Protein AF-A0AAV2LKK3-F1 (afdb_monomer_lite)

Sequence (261 aa):
MVLFSLCCAVTFLGIVGQDQSMRSTVAALAVGATVGMTLVLKEIRSKVGWEKRPVGSVLSQYVALKVVGWLGGRQRRKLEEDTHNVAQVQEETLLRRLQKHRDTCYGKLHDFKTITGVADFRARHPITTYEHYRELIQRIAAGEDKVLISEKPLILAMTSGTSGASAMLLSTKDTNTEFFLQGVTVCLDAMRKAFPATESLQRTTKFFYTPTLRHSEAGLLIGPNSSTPASSRHMLNLYTTPSPAFEFHSYRGQQLLQVLT

Radius of gyration: 25.63 Å; chains: 1; bounding box: 80×44×59 Å

Structure (mmCIF, N/CA/C/O backbone):
data_AF-A0AAV2LKK3-F1
#
_entry.id   AF-A0AAV2LKK3-F1
#
loop_
_atom_site.group_PDB
_atom_site.id
_atom_site.type_symbol
_atom_site.label_atom_id
_atom_site.label_alt_id
_atom_site.label_comp_id
_atom_site.label_asym_id
_atom_site.label_entity_id
_atom_site.label_seq_id
_atom_site.pdbx_PDB_ins_code
_atom_site.Cartn_x
_atom_site.Cartn_y
_atom_site.Cartn_z
_atom_site.occupancy
_atom_site.B_iso_or_equiv
_atom_site.auth_seq_id
_atom_site.auth_comp_id
_atom_site.auth_asym_id
_atom_site.auth_atom_id
_atom_site.pdbx_PDB_model_num
ATOM 1 N N . MET A 1 1 ? 32.102 5.381 -26.738 1.00 43.34 1 MET A N 1
ATOM 2 C CA . MET A 1 1 ? 31.894 4.983 -25.323 1.00 43.34 1 MET A CA 1
ATOM 3 C C . MET A 1 1 ? 32.786 3.829 -24.862 1.00 43.34 1 MET A C 1
ATOM 5 O O . MET A 1 1 ? 33.225 3.884 -23.726 1.00 43.34 1 MET A O 1
ATOM 9 N N . VAL A 1 2 ? 33.132 2.842 -25.704 1.00 34.53 2 VAL A N 1
ATOM 10 C CA . VAL A 1 2 ? 34.071 1.755 -25.328 1.00 34.53 2 VAL A CA 1
ATOM 11 C C . VAL A 1 2 ? 35.498 2.271 -25.059 1.00 34.53 2 VAL A C 1
ATOM 13 O O . VAL A 1 2 ? 36.115 1.869 -24.078 1.00 34.53 2 VAL A O 1
ATOM 16 N N . LEU A 1 3 ? 35.983 3.249 -25.838 1.00 35.75 3 LEU A N 1
ATOM 17 C CA . LEU A 1 3 ? 37.313 3.850 -25.629 1.00 35.75 3 LEU A CA 1
ATOM 18 C C . LEU A 1 3 ? 37.461 4.626 -24.308 1.00 35.75 3 LEU A C 1
ATOM 20 O O . LEU A 1 3 ? 38.550 4.668 -23.746 1.00 35.75 3 LEU A O 1
ATOM 24 N N . PHE A 1 4 ? 36.381 5.206 -23.779 1.00 38.44 4 PHE A N 1
ATOM 25 C CA . PHE A 1 4 ? 36.446 5.995 -22.541 1.00 38.44 4 PHE A CA 1
ATOM 26 C C . PHE A 1 4 ? 36.559 5.091 -21.303 1.00 38.44 4 PHE A C 1
ATOM 28 O O . PHE A 1 4 ? 37.256 5.418 -20.349 1.00 38.44 4 PHE A O 1
ATOM 35 N N . SER A 1 5 ? 35.942 3.904 -21.359 1.00 42.34 5 SER A N 1
ATOM 36 C CA . SER A 1 5 ? 36.018 2.903 -20.290 1.00 42.34 5 SER A CA 1
ATOM 37 C C . SER A 1 5 ? 37.386 2.211 -20.220 1.00 42.34 5 SER A C 1
ATOM 39 O O . SER A 1 5 ? 37.834 1.871 -19.129 1.00 42.34 5 SER A O 1
ATOM 41 N N . LEU A 1 6 ? 38.064 2.036 -21.362 1.00 42.56 6 LEU A N 1
ATOM 42 C CA . LEU A 1 6 ? 39.450 1.553 -21.421 1.00 42.56 6 LEU A CA 1
ATOM 43 C C . LEU A 1 6 ? 40.438 2.584 -20.856 1.00 42.56 6 LEU A C 1
ATOM 45 O O . LEU A 1 6 ? 41.361 2.212 -20.141 1.00 42.56 6 LEU A O 1
ATOM 49 N N . CYS A 1 7 ? 40.209 3.877 -21.103 1.00 42.72 7 CYS A N 1
ATOM 50 C CA . CYS A 1 7 ? 41.093 4.941 -20.622 1.00 42.72 7 CYS A CA 1
ATOM 51 C C . CYS A 1 7 ? 41.066 5.082 -19.085 1.00 42.72 7 CYS A C 1
ATOM 53 O O . CYS A 1 7 ? 42.115 5.229 -18.464 1.00 42.72 7 CYS A O 1
ATOM 55 N N . CYS A 1 8 ? 39.891 4.949 -18.453 1.00 45.66 8 CYS A N 1
ATOM 56 C CA . CYS A 1 8 ? 39.768 4.965 -16.988 1.00 45.66 8 CYS A CA 1
ATOM 57 C C . CYS A 1 8 ? 40.356 3.718 -16.305 1.00 45.66 8 CYS A C 1
ATOM 59 O O . CYS A 1 8 ? 40.861 3.815 -15.191 1.00 45.66 8 CYS A O 1
ATOM 61 N N . ALA A 1 9 ? 40.318 2.549 -16.954 1.00 46.66 9 ALA A N 1
ATOM 62 C CA . ALA A 1 9 ? 40.935 1.336 -16.413 1.00 46.66 9 ALA A CA 1
ATOM 63 C C . ALA A 1 9 ? 42.474 1.424 -16.420 1.00 46.66 9 ALA A C 1
ATOM 65 O O . ALA A 1 9 ? 43.125 0.988 -15.470 1.00 46.66 9 ALA A O 1
ATOM 66 N N . VAL A 1 10 ? 43.052 2.038 -17.460 1.00 52.91 10 VAL A N 1
ATOM 67 C CA . VAL A 1 10 ? 44.505 2.231 -17.593 1.00 52.91 10 VAL A CA 1
ATOM 68 C C . VAL A 1 10 ? 45.036 3.262 -16.591 1.00 52.91 10 VAL A C 1
ATOM 70 O O . VAL A 1 10 ? 46.105 3.053 -16.022 1.00 52.91 10 VAL A O 1
ATOM 73 N N . THR A 1 11 ? 44.288 4.330 -16.294 1.00 53.00 11 THR A N 1
ATOM 74 C CA . THR A 1 11 ? 44.695 5.312 -15.273 1.00 53.00 11 THR A CA 1
ATOM 75 C C . THR A 1 11 ? 44.565 4.783 -13.843 1.00 53.00 11 THR A C 1
ATOM 77 O O . THR A 1 11 ? 45.401 5.110 -13.005 1.00 53.00 11 THR A O 1
ATOM 80 N N . PHE A 1 12 ? 43.598 3.902 -13.559 1.00 49.69 12 PHE A N 1
ATOM 81 C CA . PHE A 1 12 ? 43.458 3.278 -12.234 1.00 49.69 12 PHE A CA 1
ATOM 82 C C . PHE A 1 12 ? 44.576 2.260 -11.937 1.00 49.69 12 PHE A C 1
ATOM 84 O O . PHE A 1 12 ? 45.069 2.185 -10.813 1.00 49.69 12 PHE A O 1
ATOM 91 N N . LEU A 1 13 ? 45.049 1.533 -12.958 1.00 51.91 13 LEU A N 1
ATOM 92 C CA . LEU A 1 13 ? 46.197 0.615 -12.861 1.00 51.91 13 LEU A CA 1
ATOM 93 C C . LEU A 1 13 ? 47.534 1.327 -12.578 1.00 51.91 13 LEU A C 1
ATOM 95 O O . LEU A 1 13 ? 48.463 0.688 -12.087 1.00 51.91 13 LEU A O 1
ATOM 99 N N . GLY A 1 14 ? 47.635 2.630 -12.861 1.00 53.53 14 GLY A N 1
ATOM 100 C CA . GLY A 1 14 ? 48.825 3.440 -12.576 1.00 53.53 14 GLY A CA 1
ATOM 101 C C . GLY A 1 14 ? 48.952 3.901 -11.118 1.00 53.53 14 GLY A C 1
ATOM 102 O O . GLY A 1 14 ? 50.052 4.230 -10.688 1.00 53.53 14 GLY A O 1
ATOM 103 N N . ILE A 1 15 ? 47.851 3.910 -10.356 1.00 56.56 15 ILE A N 1
ATOM 104 C CA . ILE A 1 15 ? 47.792 4.416 -8.966 1.00 56.56 15 ILE A CA 1
ATOM 105 C C . ILE A 1 15 ? 47.911 3.270 -7.943 1.00 56.56 15 ILE A C 1
ATOM 107 O O . ILE A 1 15 ? 48.327 3.469 -6.803 1.00 56.56 15 ILE A O 1
ATOM 111 N N . VAL A 1 16 ? 47.586 2.045 -8.356 1.00 53.91 16 VAL A N 1
ATOM 112 C CA . VAL A 1 16 ? 47.661 0.838 -7.530 1.00 53.91 16 VAL A CA 1
ATOM 113 C C . VAL A 1 16 ? 49.111 0.332 -7.522 1.00 53.91 16 VAL A C 1
ATOM 115 O O . VAL A 1 16 ? 49.614 -0.178 -8.524 1.00 53.91 16 VAL A O 1
ATOM 118 N N . GLY A 1 17 ? 49.793 0.546 -6.392 1.00 57.19 17 GLY A N 1
ATOM 119 C CA . GLY A 1 17 ? 51.205 0.229 -6.160 1.00 57.19 17 GLY A CA 1
ATOM 120 C C . GLY A 1 17 ? 51.615 -1.226 -6.435 1.00 57.19 17 GLY A C 1
ATOM 121 O O . GLY A 1 17 ? 50.787 -2.079 -6.736 1.00 57.19 17 GLY A O 1
ATOM 122 N N . GLN A 1 18 ? 52.927 -1.461 -6.330 1.00 57.78 18 GLN A N 1
ATOM 123 C CA . GLN A 1 18 ? 53.776 -2.619 -6.688 1.00 57.78 18 GLN A CA 1
ATOM 124 C C . GLN A 1 18 ? 53.352 -4.057 -6.272 1.00 57.78 18 GLN A C 1
ATOM 126 O O . GLN A 1 18 ? 54.207 -4.929 -6.168 1.00 57.78 18 GLN A O 1
ATOM 131 N N . ASP A 1 19 ? 52.072 -4.366 -6.079 1.00 65.19 19 ASP A N 1
ATOM 132 C CA . ASP A 1 19 ? 51.595 -5.712 -5.753 1.00 65.19 19 ASP A CA 1
ATOM 133 C C . ASP A 1 19 ? 50.934 -6.392 -6.969 1.00 65.19 19 ASP A C 1
ATOM 135 O O . ASP A 1 19 ? 49.876 -5.987 -7.465 1.00 65.19 19 ASP A O 1
ATOM 139 N N . GLN A 1 20 ? 51.573 -7.457 -7.460 1.00 69.06 20 GLN A N 1
ATOM 140 C CA . GLN A 1 20 ? 51.114 -8.268 -8.591 1.00 69.06 20 GLN A CA 1
ATOM 141 C C . GLN A 1 20 ? 49.7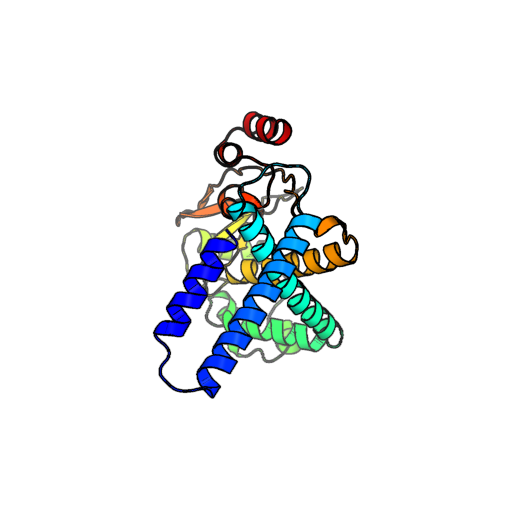56 -8.942 -8.313 1.00 69.06 20 GLN A C 1
ATOM 143 O O . GLN A 1 20 ? 48.956 -9.108 -9.237 1.00 69.06 20 GLN A O 1
ATOM 148 N N . SER A 1 21 ? 49.472 -9.282 -7.049 1.00 65.75 21 SER A N 1
ATOM 149 C CA . SER A 1 21 ? 48.194 -9.856 -6.604 1.00 65.75 21 SER A CA 1
ATOM 150 C C . SER A 1 21 ? 47.057 -8.828 -6.667 1.00 65.75 21 SER A C 1
ATOM 152 O O . SER A 1 21 ? 45.937 -9.108 -7.105 1.00 65.75 21 SER A O 1
ATOM 154 N N . MET A 1 22 ? 47.361 -7.581 -6.306 1.00 68.12 22 MET A N 1
ATOM 155 C CA . MET A 1 22 ? 46.402 -6.483 -6.376 1.00 68.12 22 MET A CA 1
ATOM 156 C C . MET A 1 22 ? 46.077 -6.123 -7.836 1.00 68.12 22 MET A C 1
ATOM 158 O O . MET A 1 22 ? 44.915 -5.901 -8.177 1.00 68.12 22 MET A O 1
ATOM 162 N N . ARG A 1 23 ? 47.070 -6.166 -8.738 1.00 72.50 23 ARG A N 1
ATOM 163 C CA . ARG A 1 23 ? 46.870 -5.956 -10.185 1.00 72.50 23 ARG A CA 1
ATOM 164 C C . ARG A 1 23 ? 46.014 -7.037 -10.840 1.00 72.50 23 ARG A C 1
ATOM 166 O O . ARG A 1 23 ? 45.135 -6.700 -11.630 1.00 72.50 23 ARG A O 1
ATOM 173 N N . SER A 1 24 ? 46.240 -8.313 -10.522 1.00 71.94 24 SER A N 1
ATOM 174 C CA . SER A 1 24 ? 45.438 -9.416 -11.069 1.00 71.94 24 SER A CA 1
ATOM 175 C C . SER A 1 24 ? 43.990 -9.366 -10.573 1.00 71.94 24 SER A C 1
ATOM 177 O O . SER A 1 24 ? 43.068 -9.571 -11.361 1.00 71.94 24 SER A O 1
ATOM 179 N N . THR A 1 25 ? 43.777 -8.989 -9.310 1.00 75.81 25 THR A N 1
ATOM 180 C CA . THR A 1 25 ? 42.441 -8.793 -8.730 1.00 75.81 25 THR A CA 1
ATOM 181 C C . THR A 1 25 ? 41.703 -7.624 -9.389 1.00 75.81 25 THR A C 1
ATOM 183 O O . THR A 1 25 ? 40.558 -7.775 -9.815 1.00 75.81 25 THR A O 1
ATOM 186 N N . VAL A 1 26 ? 42.360 -6.469 -9.553 1.00 78.19 26 VAL A N 1
ATOM 187 C CA . VAL A 1 26 ? 41.783 -5.299 -10.243 1.00 78.19 26 VAL A CA 1
ATOM 188 C C . VAL A 1 26 ? 41.489 -5.611 -11.713 1.00 78.19 26 VAL A C 1
ATOM 190 O O . VAL A 1 26 ? 40.421 -5.255 -12.213 1.00 78.19 26 VAL A O 1
ATOM 193 N N . ALA A 1 27 ? 42.384 -6.324 -12.400 1.00 77.88 27 ALA A N 1
ATOM 194 C CA . ALA A 1 27 ? 42.168 -6.758 -13.777 1.00 77.88 27 ALA A CA 1
ATOM 195 C C . ALA A 1 27 ? 40.983 -7.731 -13.894 1.00 77.88 27 ALA A C 1
ATOM 197 O O . ALA A 1 27 ? 40.141 -7.559 -14.774 1.00 77.88 27 ALA A O 1
ATOM 198 N N . ALA A 1 28 ? 40.861 -8.705 -12.988 1.00 79.31 28 ALA A N 1
ATOM 199 C CA . ALA A 1 28 ? 39.735 -9.637 -12.956 1.00 79.31 28 ALA A CA 1
ATOM 200 C C . ALA A 1 28 ? 38.398 -8.917 -12.711 1.00 79.31 28 ALA A C 1
ATOM 202 O O . ALA A 1 28 ? 37.414 -9.196 -13.398 1.00 79.31 28 ALA A O 1
ATOM 203 N N . LEU A 1 29 ? 38.366 -7.938 -11.800 1.00 82.94 29 LEU A N 1
ATOM 204 C CA . LEU A 1 29 ? 37.191 -7.094 -11.562 1.00 82.94 29 LEU A CA 1
ATOM 205 C C . LEU A 1 29 ? 36.836 -6.243 -12.789 1.00 82.94 29 LEU A C 1
ATOM 207 O O . LEU A 1 29 ? 35.660 -6.136 -13.138 1.00 82.94 29 LEU A O 1
ATOM 211 N N . ALA A 1 30 ? 37.829 -5.678 -13.481 1.00 80.31 30 ALA A N 1
ATOM 212 C CA . ALA A 1 30 ? 37.615 -4.893 -14.696 1.00 80.31 30 ALA A CA 1
ATOM 213 C C . ALA A 1 30 ? 37.083 -5.753 -15.857 1.00 80.31 30 ALA A C 1
ATOM 215 O O . ALA A 1 30 ? 36.139 -5.359 -16.550 1.00 80.31 30 ALA A O 1
ATOM 216 N N . VAL A 1 31 ? 37.629 -6.957 -16.050 1.00 83.94 31 VAL A N 1
ATOM 217 C CA . VAL A 1 31 ? 37.121 -7.922 -17.037 1.00 83.94 31 VAL A CA 1
ATOM 218 C C . VAL A 1 31 ? 35.698 -8.352 -16.675 1.00 83.94 31 VAL A C 1
ATOM 220 O O . VAL A 1 31 ? 34.809 -8.300 -17.521 1.00 83.94 31 VAL A O 1
ATOM 223 N N . GLY A 1 32 ? 35.431 -8.678 -15.409 1.00 82.12 32 GLY A N 1
ATOM 224 C CA . GLY A 1 32 ? 34.084 -9.010 -14.938 1.00 82.12 32 GLY A CA 1
ATOM 225 C C . GLY A 1 32 ? 33.076 -7.882 -15.177 1.00 82.12 32 GLY A C 1
ATOM 226 O O . GLY A 1 32 ? 31.982 -8.122 -15.690 1.00 82.12 32 GLY A O 1
ATOM 227 N N . ALA A 1 33 ? 33.457 -6.636 -14.889 1.00 82.25 33 ALA A N 1
ATOM 228 C CA . ALA A 1 33 ? 32.616 -5.462 -15.109 1.00 82.25 33 ALA A CA 1
ATOM 229 C C . ALA A 1 33 ? 32.339 -5.207 -16.599 1.00 82.25 33 ALA A C 1
ATOM 231 O O . ALA A 1 33 ? 31.209 -4.885 -16.970 1.00 82.25 33 ALA A O 1
ATOM 232 N N . THR A 1 34 ? 33.336 -5.381 -17.471 1.00 83.06 34 THR A N 1
ATOM 233 C CA . THR A 1 34 ? 33.158 -5.210 -18.923 1.00 83.06 34 THR A CA 1
ATOM 234 C C . THR A 1 34 ? 32.296 -6.316 -19.530 1.00 83.06 34 THR A C 1
ATOM 236 O O . THR A 1 34 ? 31.374 -6.018 -20.292 1.00 83.06 34 THR A O 1
ATOM 239 N N . VAL A 1 35 ? 32.502 -7.578 -19.143 1.00 87.62 35 VAL A N 1
ATOM 240 C CA . VAL A 1 35 ? 31.635 -8.696 -19.551 1.00 87.62 35 VAL A CA 1
ATOM 241 C C . VAL A 1 35 ? 30.203 -8.470 -19.056 1.00 87.62 35 VAL A C 1
ATOM 243 O O . VAL A 1 35 ? 29.264 -8.538 -19.846 1.00 87.62 35 VAL A O 1
ATOM 246 N N . GLY A 1 36 ? 30.019 -8.091 -17.790 1.00 84.19 36 GLY A N 1
ATOM 247 C CA . GLY A 1 36 ? 28.702 -7.750 -17.245 1.00 84.19 36 GLY A CA 1
ATOM 248 C C . GLY A 1 36 ? 28.018 -6.621 -18.021 1.00 84.19 36 GLY A C 1
ATOM 249 O O . GLY A 1 36 ? 26.859 -6.749 -18.418 1.00 84.19 36 GLY A O 1
ATOM 250 N N . MET A 1 37 ? 28.747 -5.543 -18.321 1.00 84.38 37 MET A N 1
ATOM 251 C CA . MET A 1 37 ? 28.222 -4.408 -19.083 1.00 84.38 37 MET A CA 1
ATOM 252 C C . MET A 1 37 ? 27.822 -4.807 -20.509 1.00 84.38 37 MET A C 1
ATOM 254 O O . MET A 1 37 ? 26.768 -4.398 -20.993 1.00 84.38 37 MET A O 1
ATOM 258 N N . THR A 1 38 ? 28.624 -5.629 -21.190 1.00 83.88 38 THR A N 1
ATOM 259 C CA . THR A 1 38 ? 28.302 -6.085 -22.553 1.00 83.88 38 THR A CA 1
ATOM 260 C C . THR A 1 38 ? 27.061 -6.977 -22.590 1.00 83.88 38 THR A C 1
ATOM 262 O O . THR A 1 38 ? 26.227 -6.807 -23.481 1.00 83.88 38 THR A O 1
ATOM 265 N N . LEU A 1 39 ? 26.881 -7.863 -21.606 1.00 87.81 39 LEU A N 1
ATOM 266 C CA . LEU A 1 39 ? 25.670 -8.678 -21.470 1.00 87.81 39 LEU A CA 1
ATOM 267 C C . LEU A 1 39 ? 24.428 -7.818 -21.213 1.00 87.81 39 LEU A C 1
ATOM 269 O O . LEU A 1 39 ? 23.411 -8.011 -21.877 1.00 87.81 39 LEU A O 1
ATOM 273 N N . VAL A 1 40 ? 24.525 -6.826 -20.322 1.00 86.19 40 VAL A N 1
ATOM 274 C CA . VAL A 1 40 ? 23.431 -5.879 -20.054 1.00 86.19 40 VAL A CA 1
ATOM 275 C C . VAL A 1 40 ? 23.066 -5.092 -21.310 1.00 86.19 40 VAL A C 1
ATOM 277 O O . VAL A 1 40 ? 21.891 -4.993 -21.650 1.00 86.19 40 VAL A O 1
ATOM 280 N N . LEU A 1 41 ? 24.051 -4.570 -22.045 1.00 84.31 41 LEU A N 1
ATOM 281 C CA . LEU A 1 41 ? 23.799 -3.840 -23.290 1.00 84.31 41 LEU A CA 1
ATOM 282 C C . LEU A 1 41 ? 23.171 -4.733 -24.366 1.00 84.31 41 LEU A C 1
ATOM 284 O O . LEU A 1 41 ? 22.296 -4.277 -25.102 1.00 84.31 41 LEU A O 1
ATOM 288 N N . LYS A 1 42 ? 23.582 -6.004 -24.445 1.00 85.06 42 LYS A N 1
ATOM 289 C CA . LYS A 1 42 ? 22.986 -6.993 -25.349 1.00 85.06 42 LYS A CA 1
ATOM 290 C C . LYS A 1 42 ? 21.529 -7.285 -24.978 1.00 85.06 42 LYS A C 1
ATOM 292 O O . LYS A 1 42 ? 20.689 -7.302 -25.873 1.00 85.06 42 LYS A O 1
ATOM 297 N N . GLU A 1 43 ? 21.227 -7.459 -23.690 1.00 85.44 43 GLU A N 1
ATOM 298 C CA . GLU A 1 43 ? 19.857 -7.668 -23.199 1.00 85.44 43 GLU A CA 1
ATOM 299 C C . GLU A 1 43 ? 18.976 -6.430 -23.425 1.00 85.44 43 GLU A C 1
ATOM 301 O O . GLU A 1 43 ? 17.842 -6.543 -23.882 1.00 85.44 43 GLU A O 1
ATOM 306 N N . ILE A 1 44 ? 19.497 -5.227 -23.166 1.00 84.69 44 ILE A N 1
ATOM 307 C CA . ILE A 1 44 ? 18.784 -3.982 -23.467 1.00 84.69 44 ILE A CA 1
ATOM 308 C C . ILE A 1 44 ? 18.479 -3.919 -24.964 1.00 84.69 44 ILE A C 1
ATOM 310 O O . ILE A 1 44 ? 17.334 -3.698 -25.348 1.00 84.69 44 ILE A O 1
ATOM 314 N N . ARG A 1 45 ? 19.473 -4.167 -25.824 1.00 82.62 45 ARG A N 1
ATOM 315 C CA . ARG A 1 45 ? 19.298 -4.096 -27.279 1.00 82.62 45 ARG A CA 1
ATOM 316 C C . ARG A 1 45 ? 18.277 -5.104 -27.809 1.00 82.62 45 ARG A C 1
ATOM 318 O O . ARG A 1 45 ? 17.592 -4.779 -28.769 1.00 82.62 45 ARG A O 1
ATOM 325 N N . SER A 1 46 ? 18.158 -6.289 -27.207 1.00 82.44 46 SER A N 1
ATOM 326 C CA . SER A 1 46 ? 17.146 -7.274 -27.613 1.00 82.44 46 SER A CA 1
ATOM 327 C C . SER A 1 46 ? 15.734 -6.939 -27.123 1.00 82.44 46 SER A C 1
ATOM 329 O O . SER A 1 46 ? 14.769 -7.449 -27.685 1.00 82.44 46 SER A O 1
ATOM 331 N N . LYS A 1 47 ? 15.602 -6.097 -26.089 1.00 82.56 47 LYS A N 1
ATOM 332 C CA . LYS A 1 47 ? 14.317 -5.734 -25.469 1.00 82.56 47 LYS A CA 1
ATOM 333 C C . LYS A 1 47 ? 13.808 -4.344 -25.859 1.00 82.56 47 LYS A C 1
ATOM 335 O O . LYS A 1 47 ? 12.627 -4.060 -25.656 1.00 82.56 47 LYS A O 1
ATOM 340 N N . VAL A 1 48 ? 14.664 -3.470 -26.386 1.00 81.62 48 VAL A N 1
ATOM 341 C CA . VAL A 1 48 ? 14.273 -2.155 -26.918 1.00 81.62 48 VAL A CA 1
ATOM 342 C C . VAL A 1 48 ? 13.446 -2.347 -28.190 1.00 81.62 48 VAL A C 1
ATOM 344 O O . VAL A 1 48 ? 13.856 -3.052 -29.107 1.00 81.62 48 VAL A O 1
ATOM 347 N N . GLY A 1 49 ? 12.263 -1.727 -28.225 1.00 71.25 49 GLY A N 1
ATOM 348 C CA . GLY A 1 49 ? 11.421 -1.683 -29.422 1.00 71.25 49 GLY A CA 1
ATOM 349 C C . GLY A 1 49 ? 11.982 -0.756 -30.510 1.00 71.25 49 GLY A C 1
ATOM 350 O O . GLY A 1 49 ? 13.116 -0.295 -30.450 1.00 71.25 49 GLY A O 1
ATOM 351 N N . TRP A 1 50 ? 11.156 -0.426 -31.498 1.00 62.03 50 TRP A N 1
ATOM 352 C CA . TRP A 1 50 ? 11.541 0.371 -32.676 1.00 62.03 50 TRP A CA 1
ATOM 353 C C . TRP A 1 50 ? 11.713 1.880 -32.405 1.00 62.03 50 TRP A C 1
ATOM 355 O O . TRP A 1 50 ? 12.067 2.647 -33.299 1.00 62.03 50 TRP A O 1
ATOM 365 N N . GLU A 1 51 ? 11.453 2.324 -31.176 1.00 67.25 51 GLU A N 1
ATOM 366 C CA . GLU A 1 51 ? 11.363 3.734 -30.805 1.00 67.25 51 GLU A CA 1
ATOM 367 C C . GLU A 1 51 ? 12.738 4.322 -30.427 1.00 67.25 51 GLU A C 1
ATOM 369 O O . GLU A 1 51 ? 13.438 3.804 -29.552 1.00 67.25 51 GLU A O 1
ATOM 374 N N . LYS A 1 52 ? 13.137 5.438 -31.059 1.00 71.56 52 LYS A N 1
ATOM 375 C CA . LYS A 1 52 ? 14.392 6.138 -30.729 1.00 71.56 52 LYS A CA 1
ATOM 376 C C . LYS A 1 52 ? 14.255 6.841 -29.378 1.00 71.56 52 LYS A C 1
ATOM 378 O O . LYS A 1 52 ? 13.567 7.851 -29.269 1.00 71.56 52 LYS A O 1
ATOM 383 N N . ARG A 1 53 ? 14.943 6.331 -28.353 1.00 76.81 53 ARG A N 1
ATOM 384 C CA . ARG A 1 53 ? 14.906 6.876 -26.987 1.00 76.81 53 ARG A CA 1
ATOM 385 C C . ARG A 1 53 ? 16.295 7.247 -26.460 1.00 76.81 53 ARG A C 1
ATOM 387 O O . ARG A 1 53 ? 17.273 6.586 -26.817 1.00 76.81 53 ARG A O 1
ATOM 394 N N . PRO A 1 54 ? 16.402 8.253 -25.569 1.00 83.19 54 PRO A N 1
ATOM 395 C CA . PRO A 1 54 ? 17.655 8.559 -24.888 1.00 83.19 54 PRO A CA 1
ATOM 396 C C . PRO A 1 54 ? 18.165 7.347 -24.100 1.00 83.19 54 PRO A C 1
ATOM 398 O O . PRO A 1 54 ? 17.410 6.737 -23.339 1.00 83.19 54 PRO A O 1
ATOM 401 N N . VAL A 1 55 ? 19.459 7.040 -24.223 1.00 80.56 55 VAL A N 1
ATOM 402 C CA . VAL A 1 55 ? 20.093 5.877 -23.569 1.00 80.56 55 VAL A CA 1
ATOM 403 C C . VAL A 1 55 ? 19.865 5.882 -22.053 1.00 80.56 55 VAL A C 1
ATOM 405 O O . VAL A 1 55 ? 19.571 4.839 -21.476 1.00 80.56 55 VAL A O 1
ATOM 408 N N . GLY A 1 56 ? 19.909 7.054 -21.408 1.00 80.94 56 GLY A N 1
ATOM 409 C CA . GLY A 1 56 ? 19.636 7.181 -19.971 1.00 80.94 56 GLY A CA 1
ATOM 410 C C . GLY A 1 56 ? 18.200 6.805 -19.574 1.00 80.94 56 GLY A C 1
ATOM 411 O O . GLY A 1 56 ? 17.987 6.180 -18.536 1.00 80.94 56 GLY A O 1
ATOM 412 N N . SER A 1 57 ? 17.206 7.109 -20.417 1.00 82.69 57 SER A N 1
ATOM 413 C CA . SER A 1 57 ? 15.803 6.730 -20.172 1.00 82.69 57 SER A CA 1
ATOM 414 C C . SER A 1 57 ? 15.615 5.214 -20.296 1.00 82.69 57 SER A C 1
ATOM 416 O O . SER A 1 57 ? 14.989 4.592 -19.442 1.00 82.69 57 SER A O 1
ATOM 418 N N . VAL A 1 58 ? 16.232 4.596 -21.307 1.00 85.56 58 VAL A N 1
ATOM 419 C CA . VAL A 1 58 ? 16.190 3.138 -21.499 1.00 85.56 58 VAL A CA 1
ATOM 420 C C . VAL A 1 58 ? 16.892 2.408 -20.351 1.00 85.56 58 VAL A C 1
ATOM 422 O O . VAL A 1 58 ? 16.354 1.443 -19.811 1.00 85.56 58 VAL A O 1
ATOM 425 N N . LEU A 1 59 ? 18.070 2.888 -19.941 1.00 85.81 59 LEU A N 1
ATOM 426 C CA . LEU A 1 59 ? 18.828 2.299 -18.841 1.00 85.81 59 LEU A CA 1
ATOM 427 C C . LEU A 1 59 ? 18.075 2.412 -17.509 1.00 85.81 59 LEU A C 1
ATOM 429 O O . LEU A 1 59 ? 17.977 1.427 -16.780 1.00 85.81 59 LEU A O 1
ATOM 433 N N . SER A 1 60 ? 17.502 3.580 -17.203 1.00 84.69 60 SER A N 1
ATOM 434 C CA . SER A 1 60 ? 16.716 3.770 -15.975 1.00 84.69 60 SER A CA 1
ATOM 435 C C . SER A 1 60 ? 15.468 2.882 -15.940 1.00 84.69 60 SER A C 1
ATOM 437 O O . SER A 1 60 ? 15.203 2.256 -14.915 1.00 84.69 60 SER A O 1
ATOM 439 N N . GLN A 1 61 ? 14.750 2.740 -17.061 1.00 86.25 61 GLN A N 1
ATOM 440 C CA . GLN A 1 61 ? 13.638 1.793 -17.171 1.00 86.25 61 GLN A CA 1
ATOM 441 C C . GLN A 1 61 ? 14.100 0.348 -16.967 1.00 86.25 61 GLN A C 1
ATOM 443 O O . GLN A 1 61 ? 13.467 -0.393 -16.217 1.00 86.25 61 GLN A O 1
ATOM 448 N N . TYR A 1 62 ? 15.198 -0.059 -17.605 1.00 88.25 62 TYR A N 1
ATOM 449 C CA . TYR A 1 62 ? 15.738 -1.408 -17.461 1.00 88.25 62 TYR A CA 1
ATOM 450 C C . TYR A 1 62 ? 16.072 -1.731 -15.999 1.00 88.25 62 TYR A C 1
ATOM 452 O O . TYR A 1 62 ? 15.635 -2.759 -15.477 1.00 88.25 62 TYR A O 1
ATOM 460 N N . VAL A 1 63 ? 16.772 -0.823 -15.309 1.00 88.31 63 VAL A N 1
ATOM 461 C CA . VAL A 1 63 ? 17.091 -0.969 -13.881 1.00 88.31 63 VAL A CA 1
ATOM 462 C C . VAL A 1 63 ? 15.812 -1.064 -13.047 1.00 88.31 63 VAL A C 1
ATOM 464 O O . VAL A 1 63 ? 15.678 -1.990 -12.248 1.00 88.31 63 VAL A O 1
ATOM 467 N N . ALA A 1 64 ? 14.841 -0.174 -13.268 1.00 86.38 64 ALA A N 1
ATOM 468 C CA . ALA A 1 64 ? 13.568 -0.198 -12.549 1.00 86.38 64 ALA A CA 1
ATOM 469 C C . ALA A 1 64 ? 12.821 -1.530 -12.739 1.00 86.38 64 ALA A C 1
ATOM 471 O O . ALA A 1 64 ? 12.350 -2.121 -11.768 1.00 86.38 64 ALA A O 1
ATOM 472 N N . LEU A 1 65 ? 12.762 -2.057 -13.967 1.00 87.12 65 LEU A N 1
ATOM 473 C CA . LEU A 1 65 ? 12.102 -3.332 -14.254 1.00 87.12 65 LEU A CA 1
ATOM 474 C C . LEU A 1 65 ? 12.808 -4.520 -13.601 1.00 87.12 65 LEU A C 1
ATOM 476 O O . LEU A 1 65 ? 12.117 -5.433 -13.137 1.00 87.12 65 LEU A O 1
ATOM 480 N N . LYS A 1 66 ? 14.146 -4.514 -13.538 1.00 89.69 66 LYS A N 1
ATOM 481 C CA . LYS A 1 66 ? 14.927 -5.545 -12.839 1.00 89.69 66 LYS A CA 1
ATOM 482 C C . LYS A 1 66 ? 14.710 -5.487 -11.329 1.00 89.69 66 LYS A C 1
ATOM 484 O O . LYS A 1 66 ? 14.450 -6.527 -10.734 1.00 89.69 66 LYS A O 1
ATOM 489 N N . VAL A 1 67 ? 14.721 -4.295 -10.728 1.00 90.81 67 VAL A N 1
ATOM 490 C CA . VAL A 1 67 ? 14.438 -4.110 -9.293 1.00 90.81 67 VAL A CA 1
ATOM 491 C C . VAL A 1 67 ? 13.019 -4.566 -8.954 1.00 90.81 67 VAL A C 1
ATOM 493 O O . VAL A 1 67 ? 12.838 -5.379 -8.051 1.00 90.81 67 VAL A O 1
ATOM 496 N N . VAL A 1 68 ? 12.012 -4.110 -9.706 1.00 89.75 68 VAL A N 1
ATOM 497 C CA . VAL A 1 68 ? 10.611 -4.514 -9.500 1.00 89.75 68 VAL A CA 1
ATOM 498 C C . VAL A 1 68 ? 10.418 -6.009 -9.747 1.00 89.75 68 VAL A C 1
ATOM 500 O O . VAL A 1 68 ? 9.675 -6.646 -9.013 1.00 89.75 68 VAL A O 1
ATOM 503 N N . GLY A 1 69 ? 11.107 -6.588 -10.735 1.00 90.94 69 GLY A N 1
ATOM 504 C CA . GLY A 1 69 ? 11.067 -8.029 -10.996 1.00 90.94 69 GLY A CA 1
ATOM 505 C C . GLY A 1 69 ? 11.663 -8.845 -9.857 1.00 90.94 69 GLY A C 1
ATOM 506 O O . GLY A 1 69 ? 11.069 -9.822 -9.417 1.00 90.94 69 GLY A O 1
ATOM 507 N N . TRP A 1 70 ? 12.807 -8.410 -9.328 1.00 94.00 70 TRP A N 1
ATOM 508 C CA . TRP A 1 70 ? 13.422 -9.039 -8.165 1.00 94.00 70 TRP A CA 1
ATOM 509 C C . TRP A 1 70 ? 12.525 -8.946 -6.923 1.00 94.00 70 TRP A C 1
ATOM 511 O O . TRP A 1 70 ? 12.316 -9.953 -6.242 1.00 94.00 70 TRP A O 1
ATOM 521 N N . LEU A 1 71 ? 11.947 -7.767 -6.657 1.00 95.94 71 LEU A N 1
ATOM 522 C CA . LEU A 1 71 ? 10.978 -7.571 -5.575 1.00 95.94 71 LEU A CA 1
ATOM 523 C C . LEU A 1 71 ? 9.756 -8.473 -5.760 1.00 95.94 71 LEU A C 1
ATOM 525 O O . LEU A 1 71 ? 9.401 -9.191 -4.831 1.00 95.94 71 LEU A O 1
ATOM 529 N N . GLY A 1 72 ? 9.169 -8.498 -6.957 1.00 95.94 72 GLY A N 1
ATOM 530 C CA . GLY A 1 72 ? 8.013 -9.328 -7.288 1.00 95.94 72 GLY A CA 1
ATOM 531 C C . GLY A 1 72 ? 8.285 -10.814 -7.087 1.00 95.94 72 GLY A C 1
ATOM 532 O O . GLY A 1 72 ? 7.528 -11.487 -6.393 1.00 95.94 72 GLY A O 1
ATOM 533 N N . GLY A 1 73 ? 9.420 -11.319 -7.573 1.00 96.44 73 GLY A N 1
ATOM 534 C CA . GLY A 1 73 ? 9.820 -12.710 -7.366 1.00 96.44 73 GLY A CA 1
ATOM 535 C C . GLY A 1 73 ? 10.086 -13.060 -5.895 1.00 96.44 73 GLY A C 1
ATOM 536 O O . GLY A 1 73 ? 9.864 -14.200 -5.478 1.00 96.44 73 GLY A O 1
ATOM 537 N N . ARG A 1 74 ? 10.548 -12.104 -5.075 1.00 97.50 74 ARG A N 1
ATOM 538 C CA . ARG A 1 74 ? 10.669 -12.274 -3.616 1.00 97.50 74 ARG A CA 1
ATOM 539 C C . ARG A 1 74 ? 9.296 -12.287 -2.938 1.00 97.50 74 ARG A C 1
ATOM 541 O O . ARG A 1 74 ? 9.039 -13.192 -2.153 1.00 97.50 74 ARG A O 1
ATOM 548 N N . GLN A 1 75 ? 8.430 -11.323 -3.245 1.00 97.81 75 GLN A N 1
ATOM 549 C CA . GLN A 1 75 ? 7.105 -11.204 -2.627 1.00 97.81 75 GLN A CA 1
ATOM 550 C C . GLN A 1 75 ? 6.175 -12.345 -3.039 1.00 97.81 75 GLN A C 1
ATOM 552 O O . GLN A 1 75 ? 5.448 -12.856 -2.200 1.00 97.81 75 GLN A O 1
ATOM 557 N N . ARG A 1 76 ? 6.247 -12.815 -4.291 1.00 96.88 76 ARG A N 1
ATOM 558 C CA . ARG A 1 76 ? 5.475 -13.978 -4.733 1.00 96.88 76 ARG A CA 1
ATOM 559 C C . ARG A 1 76 ? 5.925 -15.241 -4.006 1.00 96.88 76 ARG A C 1
ATOM 561 O O . ARG A 1 76 ? 5.074 -15.970 -3.538 1.00 96.88 76 ARG A O 1
ATOM 568 N N . ARG A 1 77 ? 7.236 -15.492 -3.866 1.00 96.94 77 ARG A N 1
ATOM 569 C CA . ARG A 1 77 ? 7.731 -16.644 -3.080 1.00 96.94 77 ARG A CA 1
ATOM 570 C C . ARG A 1 77 ? 7.225 -16.609 -1.643 1.00 96.94 77 ARG A C 1
ATOM 572 O O . ARG A 1 77 ? 6.714 -17.614 -1.177 1.00 96.94 77 ARG A O 1
ATOM 579 N N . LYS A 1 78 ? 7.299 -15.439 -1.006 1.00 96.44 78 LYS A N 1
ATOM 580 C CA . LYS A 1 78 ? 6.706 -15.236 0.314 1.00 96.44 78 LYS A CA 1
ATOM 581 C C . LYS A 1 78 ? 5.204 -15.553 0.314 1.00 96.44 78 LYS A C 1
ATOM 583 O O . LYS A 1 78 ? 4.748 -16.245 1.205 1.00 96.44 78 LYS A O 1
ATOM 588 N N . LEU A 1 79 ? 4.449 -15.080 -0.679 1.00 96.75 79 LEU A N 1
ATOM 589 C CA . LEU A 1 79 ? 3.021 -15.382 -0.789 1.00 96.75 79 LEU A CA 1
ATOM 590 C C . LEU A 1 79 ? 2.762 -16.893 -0.917 1.00 96.75 79 LEU A C 1
ATOM 592 O O . LEU A 1 79 ? 1.882 -17.395 -0.233 1.00 96.75 79 LEU A O 1
ATOM 596 N N . GLU A 1 80 ? 3.522 -17.621 -1.742 1.00 96.62 80 GLU A N 1
ATOM 597 C CA . GLU A 1 80 ? 3.401 -19.088 -1.832 1.00 96.62 80 GLU A CA 1
ATOM 598 C C . GLU A 1 80 ? 3.684 -19.745 -0.471 1.00 96.62 80 GLU A C 1
ATOM 600 O O . GLU A 1 80 ? 2.909 -20.579 -0.012 1.00 96.62 80 GLU A O 1
ATOM 605 N N . GLU A 1 81 ? 4.753 -19.333 0.217 1.00 96.75 81 GLU A N 1
ATOM 606 C CA . GLU A 1 81 ? 5.082 -19.808 1.569 1.00 96.75 81 GLU A CA 1
ATOM 607 C C . GLU A 1 81 ? 3.932 -19.540 2.555 1.00 96.75 81 GLU A C 1
ATOM 609 O O . GLU A 1 81 ? 3.513 -20.445 3.280 1.00 96.75 81 GLU A O 1
ATOM 614 N N . ASP A 1 82 ? 3.358 -18.335 2.516 1.00 97.25 82 ASP A N 1
ATOM 615 C CA . ASP A 1 82 ? 2.224 -17.937 3.350 1.00 97.25 82 ASP A CA 1
ATOM 616 C C . ASP A 1 82 ? 0.972 -18.798 3.059 1.00 97.25 82 ASP A C 1
ATOM 618 O O . ASP A 1 82 ? 0.194 -19.087 3.973 1.00 97.25 82 ASP A O 1
ATOM 622 N N . THR A 1 83 ? 0.781 -19.275 1.817 1.00 97.25 83 THR A N 1
ATOM 623 C CA . THR A 1 83 ? -0.356 -20.151 1.458 1.00 97.25 83 THR A CA 1
ATOM 624 C C . THR A 1 83 ? -0.270 -21.551 2.060 1.00 97.25 83 THR A C 1
ATOM 626 O O . THR A 1 83 ? -1.302 -22.201 2.224 1.00 97.25 83 THR A O 1
ATOM 629 N N . HIS A 1 84 ? 0.919 -22.013 2.454 1.00 97.88 84 HIS A N 1
ATOM 630 C CA . HIS A 1 84 ? 1.064 -23.302 3.131 1.00 97.88 84 HIS A CA 1
ATOM 631 C C . HIS A 1 84 ? 0.583 -23.261 4.590 1.00 97.88 84 HIS A C 1
ATOM 633 O O . HIS A 1 84 ? 0.186 -24.296 5.115 1.00 97.88 84 HIS A O 1
ATOM 639 N N . ASN A 1 85 ? 0.569 -22.082 5.230 1.00 96.75 85 ASN A N 1
ATOM 640 C CA . ASN A 1 85 ? 0.199 -21.902 6.642 1.00 96.75 85 ASN A CA 1
ATOM 641 C C . ASN A 1 85 ? -0.728 -20.687 6.857 1.00 96.75 85 ASN A C 1
ATOM 643 O O . ASN A 1 85 ? -0.507 -19.858 7.742 1.00 96.75 85 ASN A O 1
ATOM 647 N N . VAL A 1 86 ? -1.801 -20.589 6.062 1.00 97.69 86 VAL A N 1
ATOM 648 C CA . VAL A 1 86 ? -2.700 -19.414 6.022 1.00 97.69 86 VAL A CA 1
ATOM 649 C C . VAL A 1 86 ? -3.224 -19.003 7.401 1.00 97.69 86 VAL A C 1
ATOM 651 O O . VAL A 1 86 ? -3.253 -17.814 7.711 1.00 97.69 86 VAL A O 1
ATOM 654 N N . ALA A 1 87 ? -3.641 -19.966 8.230 1.00 97.12 87 ALA A N 1
ATOM 655 C CA . ALA A 1 87 ? -4.231 -19.680 9.539 1.00 97.12 87 ALA A CA 1
ATOM 656 C C . ALA A 1 87 ? -3.253 -18.932 10.458 1.00 97.12 87 ALA A C 1
ATOM 658 O O . ALA A 1 87 ? -3.604 -17.891 11.013 1.00 97.12 87 ALA A O 1
ATOM 659 N N . GLN A 1 88 ? -2.013 -19.419 10.543 1.00 97.44 88 GLN A N 1
ATOM 660 C CA . GLN A 1 88 ? -0.960 -18.798 11.340 1.00 97.44 88 GLN A CA 1
ATOM 661 C C . GLN A 1 88 ? -0.623 -17.396 10.813 1.00 97.44 88 GLN A C 1
ATOM 663 O O . GLN A 1 88 ? -0.597 -16.435 11.578 1.00 97.44 88 GLN A O 1
ATOM 668 N N . VAL A 1 89 ? -0.430 -17.248 9.498 1.00 97.81 89 VAL A N 1
ATOM 669 C CA . VAL A 1 89 ? -0.067 -15.958 8.882 1.00 97.81 89 VAL A CA 1
ATOM 670 C C . VAL A 1 89 ? -1.158 -14.898 9.082 1.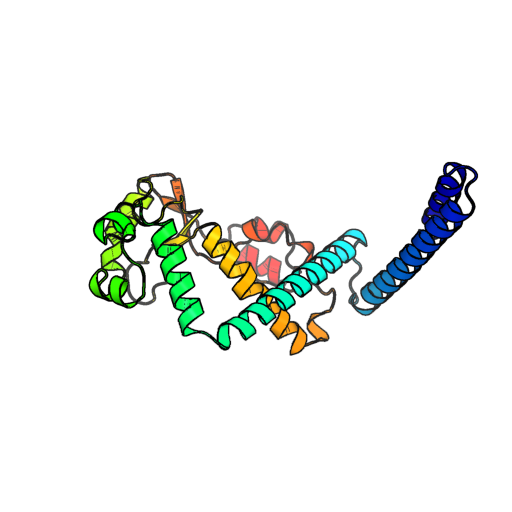00 97.81 89 VAL A C 1
ATOM 672 O O . VAL A 1 89 ? -0.861 -13.717 9.310 1.00 97.81 89 VAL A O 1
ATOM 675 N N . GLN A 1 90 ? -2.431 -15.296 9.018 1.00 97.88 90 GLN A N 1
ATOM 676 C CA . GLN A 1 90 ? -3.561 -14.405 9.290 1.00 97.88 90 GLN A CA 1
ATOM 677 C C . GLN A 1 90 ? -3.618 -13.990 10.764 1.00 97.88 90 GLN A C 1
ATOM 679 O O . GLN A 1 90 ? -3.823 -12.809 11.046 1.00 97.88 90 GLN A O 1
ATOM 684 N N . GLU A 1 91 ? -3.384 -14.915 11.699 1.00 98.25 91 GLU 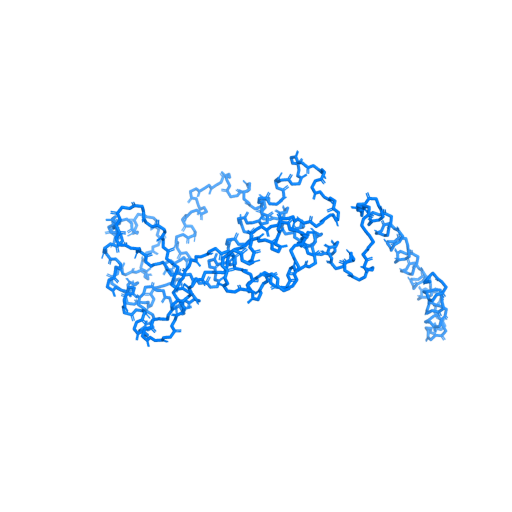A N 1
ATOM 685 C CA . GLU A 1 91 ? -3.335 -14.603 13.131 1.00 98.25 91 GLU A CA 1
ATOM 686 C C . GLU A 1 91 ? -2.176 -13.656 13.471 1.00 98.25 91 GLU A C 1
ATOM 688 O O . GLU A 1 91 ? -2.392 -12.622 14.103 1.00 98.25 91 GLU A O 1
ATOM 693 N N . GLU A 1 92 ? -0.970 -13.908 12.961 1.00 97.94 92 GLU A N 1
ATOM 694 C CA . GLU A 1 92 ? 0.174 -13.001 13.123 1.00 97.94 92 GLU A CA 1
ATOM 695 C C . GLU A 1 92 ? -0.117 -11.604 12.553 1.00 97.94 92 GLU A C 1
ATOM 697 O O . GLU A 1 92 ? 0.248 -10.577 13.136 1.00 97.94 92 GLU A O 1
ATOM 702 N N . THR A 1 93 ? -0.805 -11.544 11.409 1.00 96.94 93 THR A N 1
ATOM 703 C CA . THR A 1 93 ? -1.205 -10.279 10.783 1.00 96.94 93 THR A CA 1
ATOM 704 C C . THR A 1 93 ? -2.228 -9.526 11.622 1.00 96.94 93 THR A C 1
ATOM 706 O O . THR A 1 93 ? -2.077 -8.313 11.802 1.00 96.94 93 THR A O 1
ATOM 709 N N . LEU A 1 94 ? -3.223 -10.227 12.166 1.00 98.06 94 LEU A N 1
ATOM 710 C CA . LEU A 1 94 ? -4.197 -9.672 13.098 1.00 98.06 94 LEU A CA 1
ATOM 711 C C . LEU A 1 94 ? -3.492 -9.102 14.333 1.00 98.06 94 LEU A C 1
ATOM 713 O O . LEU A 1 94 ? -3.615 -7.907 14.602 1.00 98.06 94 LEU A O 1
ATOM 717 N N . LEU A 1 95 ? -2.700 -9.914 15.038 1.00 98.50 95 LEU A N 1
ATOM 718 C CA . LEU A 1 95 ? -2.037 -9.518 16.284 1.00 98.50 95 LEU A CA 1
ATOM 719 C C . LEU A 1 95 ? -1.094 -8.330 16.082 1.00 98.50 95 LEU A C 1
ATOM 721 O O . LEU A 1 95 ? -1.120 -7.378 16.861 1.00 98.50 95 LEU A O 1
ATOM 725 N N . ARG A 1 96 ? -0.326 -8.312 14.986 1.00 97.94 96 ARG A N 1
ATOM 726 C CA . ARG A 1 96 ? 0.524 -7.170 14.619 1.00 97.94 96 ARG A CA 1
ATOM 727 C C . ARG A 1 96 ? -0.280 -5.878 14.448 1.00 97.94 96 ARG A C 1
ATOM 729 O O . ARG A 1 96 ? 0.157 -4.824 14.914 1.00 97.94 96 ARG A O 1
ATOM 736 N N . ARG A 1 97 ? -1.441 -5.935 13.786 1.00 97.25 97 ARG A N 1
ATOM 737 C CA . ARG A 1 97 ? -2.303 -4.760 13.561 1.00 97.25 97 ARG A CA 1
ATOM 738 C C . ARG A 1 97 ? -2.955 -4.279 14.856 1.00 97.25 97 ARG A C 1
ATOM 740 O O . ARG A 1 97 ? -2.926 -3.080 15.129 1.00 97.25 97 ARG A O 1
ATOM 747 N N . LEU A 1 98 ? -3.468 -5.194 15.677 1.00 98.19 98 LEU A N 1
ATOM 748 C CA . LEU A 1 98 ? -4.042 -4.866 16.986 1.00 98.19 98 LEU A CA 1
ATOM 749 C C . LEU A 1 98 ? -2.997 -4.220 17.897 1.00 98.19 98 LEU A C 1
ATOM 751 O O . LEU A 1 98 ? -3.229 -3.142 18.438 1.00 98.19 98 LEU A O 1
ATOM 755 N N . GLN A 1 99 ? -1.803 -4.809 17.971 1.00 98.12 99 GLN A N 1
ATOM 756 C CA . GLN A 1 99 ? -0.695 -4.289 18.762 1.00 98.12 99 GLN A CA 1
ATOM 757 C C . GLN A 1 99 ? -0.262 -2.888 18.304 1.00 98.12 99 GLN A C 1
ATOM 759 O O . GLN A 1 99 ? -0.044 -2.009 19.139 1.00 98.12 99 GLN A O 1
ATOM 764 N N . LYS A 1 100 ? -0.181 -2.640 16.990 1.00 97.75 100 LYS A N 1
ATOM 765 C CA . LYS A 1 100 ? 0.149 -1.317 16.429 1.00 97.75 100 LYS A CA 1
ATOM 766 C C . LYS A 1 100 ? -0.881 -0.241 16.800 1.00 97.75 100 LYS A C 1
ATOM 768 O O . LYS A 1 100 ? -0.527 0.936 16.920 1.00 97.75 100 LYS A O 1
ATOM 773 N N . HIS A 1 101 ? -2.147 -0.622 16.948 1.00 98.00 101 HIS A N 1
ATOM 774 C CA . HIS A 1 101 ? -3.265 0.299 17.166 1.00 98.00 101 HIS A CA 1
ATOM 775 C C . HIS A 1 101 ? -3.842 0.256 18.588 1.00 98.00 101 HIS A C 1
ATOM 777 O O . HIS A 1 101 ? -4.828 0.937 18.864 1.00 98.00 101 HIS A O 1
ATOM 783 N N . ARG A 1 102 ? -3.209 -0.469 19.517 1.00 98.25 102 ARG A N 1
ATOM 784 C CA . ARG A 1 102 ? -3.709 -0.688 20.885 1.00 98.25 102 ARG A CA 1
ATOM 785 C C . ARG A 1 102 ? -3.938 0.586 21.701 1.00 98.25 102 ARG A C 1
ATOM 787 O O . ARG A 1 102 ? -4.828 0.627 22.537 1.00 98.25 102 ARG A O 1
ATOM 794 N N . ASP A 1 103 ? -3.146 1.626 21.444 1.00 98.31 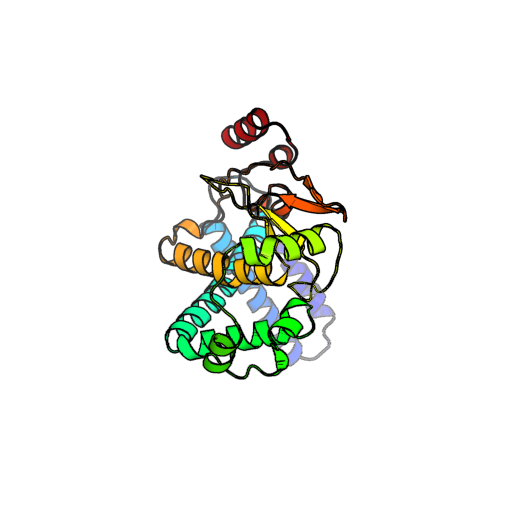103 ASP A N 1
ATOM 795 C CA . ASP A 1 103 ? -3.169 2.875 22.214 1.00 98.31 103 ASP A CA 1
ATOM 796 C C . ASP A 1 103 ? -4.132 3.929 21.632 1.00 98.31 103 ASP A C 1
ATOM 798 O O . ASP A 1 103 ? -4.225 5.043 22.156 1.00 98.31 103 ASP A O 1
ATOM 802 N N . THR A 1 104 ? -4.851 3.586 20.559 1.00 98.62 104 THR A N 1
ATOM 803 C CA . THR A 1 104 ? -5.888 4.438 19.958 1.00 98.62 104 THR A CA 1
ATOM 804 C C . THR A 1 104 ? -7.161 4.460 20.809 1.00 98.62 104 THR A C 1
ATOM 806 O O . THR A 1 104 ? -7.364 3.586 21.652 1.00 98.62 104 THR A O 1
ATOM 809 N N . CYS A 1 105 ? -8.041 5.441 20.591 1.00 98.44 105 CYS A N 1
ATOM 810 C CA . CYS A 1 105 ? -9.365 5.482 21.222 1.00 98.44 105 CYS A CA 1
ATOM 811 C C . CYS A 1 105 ? -10.121 4.162 20.991 1.00 98.44 105 CYS A C 1
ATOM 813 O O . CYS A 1 105 ? -10.602 3.550 21.943 1.00 98.44 105 CYS A O 1
ATOM 815 N N . TYR A 1 106 ? -10.129 3.675 19.749 1.00 98.25 106 TYR A N 1
ATOM 816 C CA . TYR A 1 106 ? -10.779 2.423 19.377 1.00 98.25 106 TYR A CA 1
ATOM 817 C C . TYR A 1 106 ? -10.086 1.184 19.957 1.00 98.25 106 TYR A C 1
ATOM 819 O O . TYR A 1 106 ? -10.744 0.262 20.433 1.00 98.25 106 TYR A O 1
ATOM 827 N N . GLY A 1 107 ? -8.751 1.174 19.968 1.00 98.25 107 GLY A N 1
ATOM 828 C CA . GLY A 1 107 ? -7.974 0.075 20.538 1.00 98.25 107 GLY A CA 1
ATOM 829 C C . GLY A 1 107 ? -8.165 -0.069 22.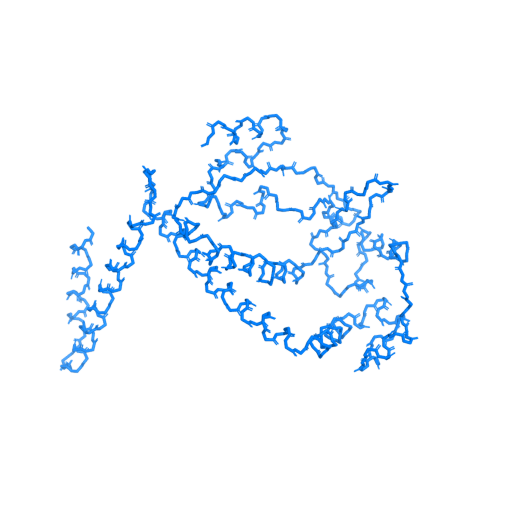044 1.00 98.25 107 GLY A C 1
ATOM 830 O O . GLY A 1 107 ? -8.234 -1.188 22.541 1.00 98.25 107 GLY A O 1
ATOM 831 N N . LYS A 1 108 ? -8.326 1.047 22.762 1.00 98.44 108 LYS A N 1
ATOM 832 C CA . LYS A 1 108 ? -8.679 1.050 24.188 1.00 98.44 108 LYS A CA 1
ATOM 833 C C . LYS A 1 108 ? -10.120 0.604 24.421 1.00 98.44 108 LYS A C 1
ATOM 835 O O . LYS A 1 108 ? -10.359 -0.160 25.347 1.00 98.44 108 LYS A O 1
ATOM 840 N N . LEU A 1 109 ? -11.056 1.040 23.573 1.00 97.81 109 LEU A N 1
ATOM 841 C CA . LEU A 1 109 ? -12.470 0.658 23.657 1.00 97.81 109 LEU A CA 1
ATOM 842 C C . LEU A 1 109 ? -12.669 -0.865 23.580 1.00 97.81 109 LEU A C 1
ATOM 844 O O . LEU A 1 109 ? -13.486 -1.411 24.312 1.00 97.81 109 LEU A O 1
ATOM 848 N N . HIS A 1 110 ? -11.906 -1.543 22.721 1.00 97.75 110 HIS A N 1
ATOM 849 C CA . HIS A 1 110 ? -11.977 -2.997 22.528 1.00 97.75 110 HIS A CA 1
ATOM 850 C C . HIS A 1 110 ? -10.833 -3.771 23.202 1.00 97.75 110 HIS A C 1
ATOM 852 O O . HIS A 1 110 ? -10.624 -4.945 22.899 1.00 97.75 110 HIS A O 1
ATOM 858 N N . ASP A 1 111 ? -10.076 -3.113 24.084 1.00 97.69 111 ASP A N 1
ATOM 859 C CA . ASP A 1 111 ? -8.943 -3.674 24.827 1.00 97.69 111 ASP A CA 1
ATOM 860 C C . ASP A 1 111 ? -7.967 -4.510 23.970 1.00 97.69 111 ASP A C 1
ATOM 862 O O . ASP A 1 111 ? -7.581 -5.633 24.298 1.00 97.69 111 ASP A O 1
ATOM 866 N N . PHE A 1 112 ? -7.528 -3.943 22.842 1.00 98.44 112 PHE A N 1
ATOM 867 C CA . PHE A 1 112 ? -6.607 -4.602 21.907 1.00 98.44 112 PHE A CA 1
ATOM 868 C C . PHE A 1 112 ? -5.292 -5.047 22.553 1.00 98.44 112 PHE A C 1
ATOM 870 O O . PHE A 1 112 ? -4.635 -5.952 22.048 1.00 98.44 112 PHE A O 1
ATOM 877 N N . LYS A 1 113 ? -4.901 -4.424 23.669 1.00 97.94 113 LYS A N 1
ATOM 878 C CA . LYS A 1 113 ? -3.669 -4.740 24.393 1.00 97.94 113 LYS A CA 1
ATOM 879 C C . LYS A 1 113 ? -3.683 -6.147 25.001 1.00 97.94 113 LYS A C 1
ATOM 881 O O . LYS A 1 113 ? -2.608 -6.722 25.150 1.00 97.94 113 LYS A O 1
ATOM 886 N N . THR A 1 114 ? -4.848 -6.679 25.374 1.00 97.75 114 THR A N 1
ATOM 887 C CA . THR A 1 114 ? -4.956 -7.999 26.023 1.00 97.75 114 THR A CA 1
ATOM 888 C C . THR A 1 114 ? -5.272 -9.129 25.051 1.00 97.75 114 THR A C 1
ATOM 890 O O . THR A 1 114 ? -5.340 -10.283 25.465 1.00 97.75 114 THR A O 1
ATOM 893 N N . ILE A 1 115 ? -5.456 -8.824 23.764 1.00 98.25 115 ILE A N 1
ATOM 894 C CA . ILE A 1 115 ? -5.769 -9.822 22.744 1.00 98.25 115 ILE A CA 1
ATOM 895 C C . ILE A 1 115 ? -4.505 -10.594 22.381 1.00 98.25 115 ILE A C 1
ATOM 897 O O . ILE A 1 115 ? -3.558 -10.021 21.843 1.00 98.25 115 ILE A O 1
ATOM 901 N N . THR A 1 116 ? -4.517 -11.902 22.638 1.00 97.19 116 THR A N 1
ATOM 902 C CA . THR A 1 116 ? -3.380 -12.791 22.351 1.00 97.19 116 THR A CA 1
ATOM 903 C C . THR A 1 116 ? -3.639 -13.776 21.217 1.00 97.19 116 THR A C 1
ATOM 905 O O . THR A 1 116 ? -2.699 -14.407 20.743 1.00 97.19 116 THR A O 1
ATOM 908 N N . GLY A 1 117 ? -4.879 -13.859 20.727 1.00 97.25 117 GLY A N 1
ATOM 909 C CA . GLY A 1 117 ? -5.226 -14.696 19.582 1.00 97.25 117 GLY A CA 1
ATOM 910 C C . GLY A 1 117 ? -6.586 -14.382 18.964 1.00 97.25 117 GLY A C 1
ATOM 911 O O . GLY A 1 117 ? -7.315 -13.480 19.388 1.00 97.25 117 GLY A O 1
ATOM 912 N N . VAL A 1 118 ? -6.957 -15.156 17.945 1.00 97.12 118 VAL A N 1
ATOM 913 C CA . VAL A 1 118 ? -8.210 -14.954 17.191 1.00 97.12 118 VAL A CA 1
ATOM 914 C C . VAL A 1 118 ? -9.460 -15.120 18.067 1.00 97.12 118 VAL A C 1
ATOM 916 O O . VAL A 1 118 ? -10.439 -14.393 17.884 1.00 97.12 118 VAL A O 1
ATOM 919 N N . ALA A 1 119 ? -9.450 -16.053 19.025 1.00 97.44 119 ALA A N 1
ATOM 920 C CA . ALA A 1 119 ? -10.580 -16.275 19.932 1.00 97.44 119 ALA A CA 1
ATOM 921 C C . ALA A 1 119 ? -10.847 -15.049 20.823 1.00 97.44 119 ALA A C 1
ATOM 923 O O . ALA A 1 119 ? -11.988 -14.601 20.936 1.00 97.44 119 ALA A O 1
ATOM 924 N N . ASP A 1 120 ? -9.781 -14.458 21.368 1.00 97.81 120 ASP A N 1
ATOM 925 C CA . ASP A 1 120 ? -9.832 -13.227 22.158 1.00 97.81 120 ASP A CA 1
ATOM 926 C C . ASP A 1 120 ? -10.418 -12.055 21.370 1.00 97.81 120 ASP A C 1
ATOM 928 O O . ASP A 1 120 ? -11.226 -11.289 21.902 1.00 97.81 120 ASP A O 1
ATOM 932 N N . PHE A 1 121 ? -10.007 -11.918 20.106 1.00 98.06 121 PHE A N 1
ATOM 933 C CA . PHE A 1 121 ? -10.502 -10.873 19.219 1.00 98.06 121 PHE A CA 1
ATOM 934 C C . PHE A 1 121 ? -11.997 -11.031 18.948 1.00 98.06 121 PHE A C 1
ATOM 936 O O . PHE A 1 121 ? -12.751 -10.077 19.122 1.00 98.06 121 PHE A O 1
ATOM 943 N N . ARG A 1 122 ? -12.444 -12.245 18.605 1.00 97.25 122 ARG A N 1
ATOM 944 C CA . ARG A 1 122 ? -13.865 -12.541 18.352 1.00 97.25 122 ARG A CA 1
ATOM 945 C C . ARG A 1 122 ? -14.752 -12.302 19.574 1.00 97.25 122 ARG A C 1
ATOM 947 O O . ARG A 1 122 ? -15.911 -11.945 19.409 1.00 97.25 122 ARG A O 1
ATOM 954 N N . ALA A 1 123 ? -14.222 -12.493 20.782 1.00 97.31 123 ALA A N 1
ATOM 955 C CA . ALA A 1 123 ? -14.956 -12.229 22.017 1.00 97.31 123 ALA A CA 1
ATOM 956 C C . ALA A 1 123 ? -15.101 -10.725 22.329 1.00 97.31 123 ALA A C 1
ATOM 958 O O . ALA A 1 123 ? -16.074 -10.328 22.964 1.00 97.31 123 ALA A O 1
ATOM 959 N N . ARG A 1 124 ? -14.147 -9.884 21.899 1.00 96.50 124 ARG A N 1
ATOM 960 C CA . ARG A 1 124 ? -14.098 -8.439 22.216 1.00 96.50 124 ARG A CA 1
ATOM 961 C C . ARG A 1 124 ? -14.630 -7.534 21.107 1.00 96.50 124 ARG A C 1
ATOM 963 O O . ARG A 1 124 ? -15.012 -6.391 21.370 1.00 96.50 124 ARG A O 1
ATOM 970 N N . HIS A 1 125 ? -14.599 -8.004 19.864 1.00 97.31 125 HIS A N 1
ATOM 971 C CA . HIS A 1 125 ? -14.908 -7.197 18.692 1.00 97.31 125 HIS A CA 1
ATOM 972 C C . HIS A 1 125 ? -16.084 -7.796 17.905 1.00 97.31 125 HIS A C 1
ATOM 974 O O . HIS A 1 125 ? -15.977 -8.925 17.418 1.00 97.31 125 HIS A O 1
ATOM 980 N N . PRO A 1 126 ? -17.222 -7.083 17.793 1.00 95.38 126 PRO A N 1
ATOM 981 C CA . PRO A 1 126 ? -18.372 -7.565 17.040 1.00 95.38 126 PRO A CA 1
ATOM 982 C C . PRO A 1 126 ? -18.145 -7.431 15.531 1.00 95.38 126 PRO A C 1
ATOM 984 O O . PRO A 1 126 ? -17.353 -6.619 15.064 1.00 95.38 126 PRO A O 1
ATOM 987 N N . ILE A 1 127 ? -18.918 -8.170 14.739 1.00 96.00 127 ILE A N 1
ATOM 988 C CA . ILE A 1 127 ? -18.991 -7.923 13.295 1.00 96.00 127 ILE A CA 1
ATOM 989 C C . ILE A 1 127 ? -19.722 -6.591 13.065 1.00 96.00 127 ILE A C 1
ATOM 991 O O . ILE A 1 127 ? -20.810 -6.375 13.599 1.00 96.00 127 ILE A O 1
ATOM 995 N N . THR A 1 128 ? -19.128 -5.697 12.275 1.00 95.69 128 THR A N 1
ATOM 996 C CA . THR A 1 128 ? -19.585 -4.310 12.094 1.00 95.69 128 THR A CA 1
ATOM 997 C C . THR A 1 128 ? -19.745 -3.935 10.619 1.00 95.69 128 THR A C 1
ATOM 999 O O . THR A 1 128 ? -19.326 -4.653 9.711 1.00 95.69 128 THR A O 1
ATOM 1002 N N . THR A 1 129 ? -20.358 -2.775 10.375 1.00 93.75 129 THR A N 1
ATOM 1003 C CA . THR A 1 129 ? -20.481 -2.140 9.053 1.00 93.75 129 THR A CA 1
ATOM 1004 C C . THR A 1 129 ? -19.815 -0.760 9.062 1.00 93.75 129 THR A C 1
ATOM 1006 O O . THR A 1 129 ? -19.346 -0.302 10.104 1.00 93.75 129 THR A O 1
ATOM 1009 N N . TYR A 1 130 ? -19.782 -0.061 7.921 1.00 92.25 130 TYR A N 1
ATOM 1010 C CA . TYR A 1 130 ? -19.204 1.289 7.833 1.00 92.25 130 TYR A CA 1
ATOM 1011 C C . TYR A 1 130 ? -19.809 2.280 8.841 1.00 92.25 130 TYR A C 1
ATOM 1013 O O . TYR A 1 130 ? -19.090 3.120 9.377 1.00 92.25 130 TYR A O 1
ATOM 1021 N N . GLU A 1 131 ? -21.101 2.150 9.152 1.00 92.75 131 GLU A N 1
ATOM 1022 C CA . GLU A 1 131 ? -21.787 3.039 10.097 1.00 92.75 131 GLU A CA 1
ATOM 1023 C C . GLU A 1 131 ? -21.156 3.026 11.488 1.00 92.75 131 GLU A C 1
ATOM 1025 O O . GLU A 1 131 ? -21.067 4.068 12.128 1.00 92.75 131 GLU A O 1
ATOM 1030 N N . HIS A 1 132 ? -20.614 1.881 11.908 1.00 95.31 132 HIS A N 1
ATOM 1031 C CA . HIS A 1 132 ? -19.890 1.754 13.171 1.00 95.31 132 HIS A CA 1
ATOM 1032 C C . HIS A 1 132 ? -18.633 2.640 13.230 1.00 95.31 132 HIS A C 1
ATOM 1034 O O . HIS A 1 132 ? -18.203 3.054 14.303 1.00 95.31 132 HIS A O 1
ATOM 1040 N N . TYR A 1 133 ? -18.035 2.937 12.075 1.00 96.19 133 TYR A N 1
ATOM 1041 C CA . TYR A 1 133 ? -16.796 3.703 11.960 1.00 96.19 133 TYR A CA 1
ATOM 1042 C C . TYR A 1 133 ? -17.017 5.153 11.528 1.00 96.19 133 TYR A C 1
ATOM 1044 O O . TYR A 1 133 ? -16.088 5.954 11.624 1.00 96.19 133 TYR A O 1
ATOM 1052 N N . ARG A 1 134 ? -18.216 5.505 11.047 1.00 94.62 134 ARG A N 1
ATOM 1053 C CA . ARG A 1 134 ? -18.504 6.798 10.409 1.00 94.62 134 ARG A CA 1
ATOM 1054 C C . ARG A 1 134 ? -18.100 7.982 11.289 1.00 94.62 134 ARG A C 1
ATOM 1056 O O . ARG A 1 134 ? -17.362 8.848 10.826 1.00 94.62 134 ARG A O 1
ATOM 1063 N N . GLU A 1 135 ? -18.538 7.998 12.545 1.00 95.88 135 GLU A N 1
ATOM 1064 C CA . GLU A 1 135 ? -18.235 9.083 13.489 1.00 95.88 135 GLU A CA 1
ATOM 1065 C C . GLU A 1 135 ? -16.737 9.156 13.816 1.00 95.88 135 GLU A C 1
ATOM 1067 O O . GLU A 1 135 ? -16.133 10.227 13.829 1.00 95.88 135 GLU A O 1
ATOM 1072 N N . LEU A 1 136 ? -16.093 8.005 14.007 1.00 97.31 136 LEU A N 1
ATOM 1073 C CA . LEU A 1 136 ? -14.659 7.933 14.286 1.00 97.31 136 LEU A CA 1
ATOM 1074 C C . LEU A 1 136 ? -13.824 8.463 13.111 1.00 97.31 136 LEU A C 1
ATOM 1076 O O . LEU A 1 136 ? -12.809 9.127 13.310 1.00 97.31 136 LEU A O 1
ATOM 1080 N N . ILE A 1 137 ? -14.263 8.205 11.880 1.00 96.25 137 ILE A N 1
ATOM 1081 C CA . ILE A 1 137 ? -13.628 8.725 10.665 1.00 96.25 137 ILE A CA 1
ATOM 1082 C C . ILE A 1 137 ? -13.881 10.231 10.521 1.00 96.25 137 ILE A C 1
ATOM 1084 O O . ILE A 1 137 ? -12.972 10.951 10.113 1.00 96.25 137 ILE A O 1
ATOM 1088 N N . GLN A 1 138 ? -15.064 10.730 10.895 1.00 95.31 138 GLN A N 1
ATOM 1089 C CA . GLN A 1 138 ? -15.348 12.171 10.935 1.00 95.31 138 GLN A CA 1
ATOM 1090 C C . GLN A 1 138 ? -14.453 12.899 11.942 1.00 95.31 138 GLN A C 1
ATOM 1092 O O . GLN A 1 138 ? -13.894 13.938 11.604 1.00 95.31 138 GLN A O 1
ATOM 1097 N N . ARG A 1 139 ? -14.225 12.321 13.127 1.00 97.62 139 ARG A N 1
ATOM 1098 C CA . ARG A 1 139 ? -13.275 12.851 14.120 1.00 97.62 139 ARG A CA 1
ATOM 1099 C C . ARG A 1 139 ? -11.858 12.967 13.555 1.00 97.62 139 ARG A C 1
ATOM 1101 O O . ARG A 1 139 ? -11.219 14.006 13.694 1.00 97.62 139 ARG A O 1
ATOM 1108 N N . ILE A 1 140 ? -11.397 11.948 12.827 1.00 97.06 140 ILE A N 1
ATOM 1109 C CA . ILE A 1 140 ? -10.100 11.994 12.129 1.00 97.06 140 ILE A CA 1
ATOM 1110 C C . ILE A 1 140 ? -10.097 13.075 11.039 1.00 97.06 140 ILE A C 1
ATOM 1112 O O . ILE A 1 140 ? -9.124 13.811 10.901 1.00 97.06 140 ILE A O 1
ATOM 1116 N N . ALA A 1 141 ? -11.185 13.209 10.276 1.00 95.00 141 ALA A N 1
ATOM 1117 C CA . ALA A 1 141 ? -11.325 14.245 9.252 1.00 95.00 141 ALA A CA 1
ATOM 1118 C C . ALA A 1 141 ? -11.301 15.671 9.844 1.00 95.00 141 ALA A C 1
ATOM 1120 O O . ALA A 1 141 ? -10.767 16.584 9.205 1.00 95.00 141 ALA A O 1
ATOM 1121 N N . ALA A 1 142 ? -11.812 15.838 11.066 1.00 96.69 142 ALA A N 1
ATOM 1122 C CA . ALA A 1 142 ? -11.746 17.063 11.864 1.00 96.69 142 ALA A CA 1
ATOM 1123 C C . ALA A 1 142 ? -10.380 17.287 12.547 1.00 96.69 142 ALA A C 1
ATOM 1125 O O . ALA A 1 142 ? -10.151 18.339 13.137 1.00 96.69 142 ALA A O 1
ATOM 1126 N N . GLY A 1 143 ? -9.442 16.340 12.424 1.00 96.00 143 GLY A N 1
ATOM 1127 C CA . GLY A 1 143 ? -8.054 16.488 12.874 1.00 96.00 143 GLY A CA 1
ATOM 1128 C C . GLY A 1 143 ? -7.724 15.789 14.187 1.00 96.00 143 GLY A C 1
ATOM 1129 O O . GLY A 1 143 ? -6.630 15.985 14.715 1.00 96.00 143 GLY A O 1
ATOM 1130 N N . GLU A 1 144 ? -8.634 14.972 14.718 1.00 97.44 144 GLU A N 1
ATOM 1131 C CA . GLU A 1 144 ? -8.355 14.196 15.918 1.00 97.44 144 GLU A CA 1
ATOM 1132 C C . GLU A 1 144 ? -7.417 13.018 15.615 1.00 97.44 144 GLU A C 1
ATOM 1134 O O . GLU A 1 144 ? -7.693 12.148 14.783 1.00 97.44 144 GLU A O 1
ATOM 1139 N N . ASP A 1 145 ? -6.298 12.978 16.334 1.00 96.25 145 ASP A N 1
ATOM 1140 C CA . ASP A 1 145 ? -5.278 11.947 16.192 1.00 96.25 145 ASP A CA 1
ATOM 1141 C C . ASP A 1 145 ? -5.579 10.711 17.048 1.00 96.25 145 ASP A C 1
ATOM 1143 O O . ASP A 1 145 ? -6.190 10.783 18.112 1.00 96.25 145 ASP A O 1
ATOM 1147 N N . LYS A 1 146 ? -5.070 9.549 16.618 1.00 96.94 146 LYS A N 1
ATOM 1148 C CA . LYS A 1 146 ? -5.132 8.284 17.376 1.00 96.94 146 LYS A CA 1
ATOM 1149 C C . LYS A 1 146 ? -6.559 7.826 17.718 1.00 96.94 146 LYS A C 1
ATOM 1151 O O . LYS A 1 146 ? -6.768 7.183 18.746 1.00 96.94 146 LYS A O 1
ATOM 1156 N N . VAL A 1 147 ? -7.532 8.097 16.844 1.00 98.00 147 VAL A N 1
ATOM 1157 C CA . VAL A 1 147 ? -8.921 7.637 17.014 1.00 98.00 147 VAL A CA 1
ATOM 1158 C C . VAL A 1 147 ? -9.069 6.154 16.643 1.00 98.00 147 VAL A C 1
ATOM 1160 O O . VAL A 1 147 ? -9.267 5.330 17.531 1.00 98.00 147 VAL A O 1
ATOM 1163 N N . LEU A 1 148 ? -8.937 5.803 15.356 1.00 97.19 148 LEU A N 1
ATOM 1164 C CA . LEU A 1 148 ? -9.001 4.415 14.849 1.00 97.19 148 LEU A CA 1
ATOM 1165 C C . LEU A 1 148 ? -7.624 3.808 14.576 1.00 97.19 148 LEU A C 1
ATOM 1167 O O . LEU A 1 148 ? -7.392 2.628 14.815 1.00 97.19 148 LEU A O 1
ATOM 1171 N N . ILE A 1 149 ? -6.720 4.625 14.044 1.00 97.00 149 ILE A N 1
ATOM 1172 C CA . ILE A 1 149 ? -5.364 4.242 13.653 1.00 97.00 149 ILE A CA 1
ATOM 1173 C C . ILE A 1 149 ? -4.361 5.103 14.412 1.00 97.00 149 ILE A C 1
ATOM 1175 O O . ILE A 1 149 ? -4.667 6.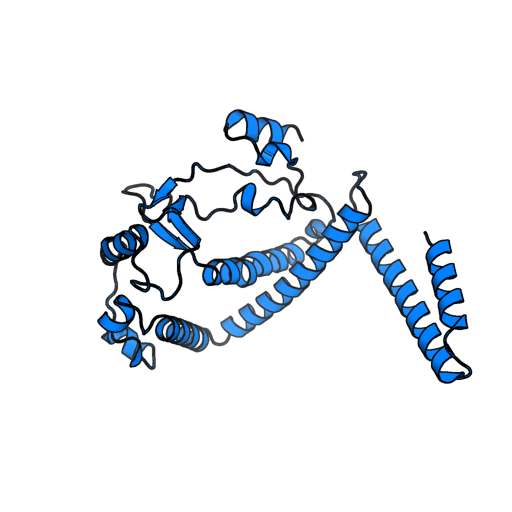221 14.818 1.00 97.00 149 ILE A O 1
ATOM 1179 N N . SER A 1 150 ? -3.161 4.572 14.632 1.00 95.94 150 SER A N 1
ATOM 1180 C CA . SER A 1 150 ? -2.115 5.234 15.425 1.00 95.94 150 SER A CA 1
ATOM 1181 C C . SER A 1 150 ? -1.320 6.276 14.636 1.00 95.94 150 SER A C 1
ATOM 1183 O O . SER A 1 150 ? -0.658 7.119 15.237 1.00 95.94 150 SER A O 1
ATOM 1185 N N . GLU A 1 151 ? -1.393 6.222 13.308 1.00 94.06 151 GLU A N 1
ATOM 1186 C CA . GLU A 1 151 ? -0.728 7.126 12.371 1.00 94.06 151 GLU A CA 1
ATOM 1187 C C . GLU A 1 151 ? -1.729 8.089 11.717 1.00 94.06 151 GLU A C 1
ATOM 1189 O O . GLU A 1 151 ? -2.926 7.808 11.667 1.00 94.06 151 GLU A O 1
ATOM 1194 N N . LYS A 1 152 ? -1.238 9.209 11.175 1.00 93.00 152 LYS A N 1
ATOM 1195 C CA . LYS A 1 152 ? -2.063 10.116 10.368 1.00 93.00 152 LYS A CA 1
ATOM 1196 C C . LYS A 1 152 ? -2.318 9.505 8.985 1.00 93.00 152 LYS A C 1
ATOM 1198 O O . LYS A 1 152 ? -1.358 9.051 8.354 1.00 93.00 152 LYS A O 1
ATOM 1203 N N . PRO A 1 153 ? -3.568 9.493 8.489 1.00 94.44 153 PRO A N 1
ATOM 1204 C CA . PRO A 1 153 ? -3.843 9.031 7.135 1.00 94.44 153 PRO A CA 1
ATOM 1205 C C . PRO A 1 153 ? -3.198 9.968 6.105 1.00 94.44 153 PRO A C 1
ATOM 1207 O O . PRO A 1 153 ? -3.121 11.179 6.301 1.00 94.44 153 PRO A O 1
ATOM 1210 N N . LEU A 1 154 ? -2.754 9.399 4.984 1.00 91.38 154 LEU A N 1
ATOM 1211 C CA . LEU A 1 154 ? -2.258 10.150 3.828 1.00 91.38 154 LEU A CA 1
ATOM 1212 C C . LEU A 1 154 ? -3.408 10.773 3.030 1.00 91.38 154 LEU A C 1
ATOM 1214 O O . LEU A 1 154 ? -3.281 11.874 2.501 1.00 91.38 154 LEU A O 1
ATOM 1218 N N . ILE A 1 155 ? -4.516 10.039 2.915 1.00 91.25 155 ILE A N 1
ATOM 1219 C CA . ILE A 1 155 ? -5.729 10.448 2.208 1.00 91.25 155 ILE A CA 1
ATOM 1220 C C . ILE A 1 155 ? -6.934 9.710 2.801 1.00 91.25 155 ILE A C 1
ATOM 1222 O O . ILE A 1 155 ? -6.841 8.546 3.202 1.00 91.25 155 ILE A O 1
ATOM 1226 N N . LEU A 1 156 ? -8.077 10.388 2.831 1.00 93.25 156 LEU A N 1
ATOM 1227 C CA . LEU A 1 156 ? -9.389 9.801 3.062 1.00 93.25 156 LEU A CA 1
ATOM 1228 C C . LEU A 1 156 ? -9.934 9.316 1.712 1.00 93.25 156 LEU A C 1
ATOM 1230 O O . LEU A 1 156 ? -10.485 10.077 0.911 1.00 93.25 156 LEU A O 1
ATOM 1234 N N . ALA A 1 157 ? -9.706 8.036 1.442 1.00 91.12 157 ALA A N 1
ATOM 1235 C CA . ALA A 1 157 ? -10.050 7.374 0.198 1.00 91.12 157 ALA A CA 1
ATOM 1236 C C . ALA A 1 157 ? -11.568 7.191 0.064 1.00 91.12 157 ALA A C 1
ATOM 1238 O O . ALA A 1 157 ? -12.182 6.449 0.824 1.00 91.12 157 ALA A O 1
ATOM 1239 N N . MET A 1 158 ? -12.183 7.825 -0.929 1.00 88.25 158 MET A N 1
ATOM 1240 C CA . MET A 1 158 ? -13.605 7.652 -1.208 1.00 88.25 158 MET A CA 1
ATOM 1241 C C . MET A 1 158 ? -13.872 6.350 -1.958 1.00 88.25 158 MET A C 1
ATOM 1243 O O . MET A 1 158 ? -13.249 6.066 -2.985 1.00 88.25 158 MET A O 1
ATOM 1247 N N . THR A 1 159 ? -14.844 5.589 -1.470 1.00 83.62 159 THR A N 1
ATOM 1248 C CA . THR A 1 159 ? -15.417 4.455 -2.202 1.00 83.62 159 THR A CA 1
ATOM 1249 C C . THR A 1 159 ? -16.416 4.956 -3.244 1.00 83.62 159 THR A C 1
ATOM 1251 O O . THR A 1 159 ? -17.165 5.899 -3.007 1.00 83.62 159 THR A O 1
ATOM 1254 N N . SER A 1 160 ? -16.451 4.324 -4.416 1.00 66.94 160 SER A N 1
ATOM 1255 C CA . SER A 1 160 ? -17.309 4.712 -5.545 1.00 66.94 160 SER A CA 1
ATOM 1256 C C . SER A 1 160 ? -18.778 4.292 -5.374 1.00 66.94 160 SER A C 1
ATOM 1258 O O . SER A 1 160 ? -19.406 3.934 -6.363 1.00 66.94 160 SER A O 1
ATOM 1260 N N . GLY A 1 161 ? -19.289 4.248 -4.137 1.00 55.12 161 GLY A N 1
ATOM 1261 C CA . GLY A 1 161 ? -20.534 3.571 -3.749 1.00 55.12 161 GLY A CA 1
ATOM 1262 C C . GLY A 1 161 ? -21.656 3.670 -4.788 1.00 55.12 161 GLY A C 1
ATOM 1263 O O . GLY A 1 161 ? -22.057 4.762 -5.173 1.00 55.12 161 GLY A O 1
ATOM 1264 N N . THR A 1 162 ? -22.167 2.525 -5.245 1.00 45.06 162 THR A N 1
ATOM 1265 C CA . THR A 1 162 ? -23.151 2.450 -6.340 1.00 45.06 162 THR A CA 1
ATOM 1266 C C . THR A 1 162 ? -24.594 2.716 -5.901 1.00 45.06 162 THR A C 1
ATOM 1268 O O . THR A 1 162 ? -25.458 2.863 -6.759 1.00 45.06 162 THR A O 1
ATOM 1271 N N . SER A 1 163 ? -24.868 2.807 -4.592 1.00 45.78 163 SER A N 1
ATOM 1272 C CA . SER A 1 163 ? -26.246 2.891 -4.071 1.00 45.78 163 SER A CA 1
ATOM 1273 C C . SER A 1 163 ? -26.409 3.709 -2.776 1.00 45.78 163 SER A C 1
ATOM 1275 O O . SER A 1 163 ? -27.471 3.657 -2.163 1.00 45.78 163 SER A O 1
ATOM 1277 N N . GLY A 1 164 ? -25.389 4.448 -2.316 1.00 52.09 164 GLY A N 1
ATOM 1278 C CA . GLY A 1 164 ? -25.440 5.167 -1.034 1.00 52.09 164 GLY A CA 1
ATOM 1279 C C . GLY A 1 164 ? -24.403 6.285 -0.894 1.00 52.09 164 GLY A C 1
ATOM 1280 O O . GLY A 1 164 ? -23.598 6.515 -1.796 1.00 52.09 164 GLY A O 1
ATOM 1281 N N . ALA A 1 165 ? -24.423 6.987 0.245 1.00 62.00 165 ALA A N 1
ATOM 1282 C CA . ALA A 1 165 ? -23.434 8.019 0.561 1.00 62.00 165 ALA A CA 1
ATOM 1283 C C . ALA A 1 165 ? -22.013 7.424 0.555 1.00 62.00 165 ALA A C 1
ATOM 1285 O O . ALA A 1 165 ? -21.764 6.390 1.173 1.00 62.00 165 ALA A O 1
ATOM 1286 N N . SER A 1 166 ? -21.084 8.076 -0.149 1.00 74.00 166 SER A N 1
ATOM 1287 C CA . SER A 1 166 ? -19.694 7.624 -0.288 1.00 74.00 166 SER A CA 1
ATOM 1288 C C . SER A 1 166 ? -19.028 7.406 1.077 1.00 74.00 166 SER A C 1
ATOM 1290 O O . SER A 1 166 ? -18.904 8.347 1.862 1.00 74.00 166 SER A O 1
ATOM 1292 N N . ALA A 1 167 ? -18.528 6.193 1.329 1.00 87.56 167 ALA A N 1
ATOM 1293 C CA . ALA A 1 167 ? -17.707 5.898 2.502 1.00 87.56 167 ALA A CA 1
ATOM 1294 C C . ALA A 1 167 ? -16.277 6.431 2.320 1.00 87.56 167 ALA A C 1
ATOM 1296 O O . ALA A 1 167 ? -15.717 6.332 1.223 1.00 87.56 167 ALA A O 1
ATOM 1297 N N . MET A 1 168 ? -15.694 6.972 3.393 1.00 91.50 168 MET A N 1
ATOM 1298 C CA . MET A 1 168 ? -14.293 7.392 3.462 1.00 91.50 168 MET A CA 1
ATOM 1299 C C . MET A 1 168 ? -13.468 6.301 4.144 1.00 91.50 168 MET A C 1
ATOM 1301 O O . MET A 1 168 ? -13.781 5.892 5.252 1.00 91.50 168 MET A O 1
ATOM 1305 N N . LEU A 1 169 ? -12.407 5.834 3.501 1.00 92.94 169 LEU A N 1
ATOM 1306 C CA . LEU A 1 169 ? -11.479 4.842 4.035 1.00 92.94 169 LEU A CA 1
ATOM 1307 C C . LEU A 1 169 ? -10.150 5.512 4.383 1.00 92.94 169 LEU A C 1
ATOM 1309 O O . LEU A 1 169 ? -9.695 6.417 3.686 1.00 92.94 169 LEU A O 1
ATOM 1313 N N . LEU A 1 170 ? -9.502 5.057 5.450 1.00 94.06 170 LEU A N 1
ATOM 1314 C CA . LEU A 1 170 ? -8.217 5.603 5.880 1.00 94.06 170 LEU A CA 1
ATOM 1315 C C . LEU A 1 170 ? -7.090 4.941 5.078 1.00 94.06 170 LEU A C 1
ATOM 1317 O O . LEU A 1 170 ? -6.796 3.766 5.290 1.00 94.06 170 LEU A O 1
ATOM 1321 N N . SER A 1 171 ? -6.455 5.677 4.164 1.00 92.88 171 SER A N 1
ATOM 1322 C CA . SER A 1 171 ? -5.227 5.211 3.510 1.00 92.88 171 SER A CA 1
ATOM 1323 C C . SER A 1 171 ? -4.015 5.690 4.297 1.00 92.88 171 SER A C 1
ATOM 1325 O O . SER A 1 171 ? -3.885 6.874 4.610 1.00 92.88 171 SER A O 1
ATOM 1327 N N . THR A 1 172 ? -3.108 4.767 4.600 1.00 92.75 172 THR A N 1
ATOM 1328 C CA . THR A 1 172 ? -1.846 5.045 5.292 1.00 92.75 172 THR A CA 1
ATOM 1329 C C . THR A 1 172 ? -0.641 4.653 4.443 1.00 92.75 172 THR A C 1
ATOM 1331 O O . THR A 1 172 ? -0.753 3.919 3.453 1.00 92.75 172 THR A O 1
ATOM 1334 N N . LYS A 1 173 ? 0.547 5.115 4.845 1.00 90.62 173 LYS A N 1
ATOM 1335 C CA . LYS A 1 173 ? 1.803 4.756 4.175 1.00 90.62 173 LYS A CA 1
ATOM 1336 C C . LYS A 1 173 ? 2.029 3.245 4.173 1.00 90.62 173 LYS A C 1
ATOM 1338 O O . LYS A 1 173 ? 2.457 2.701 3.154 1.00 90.62 173 LYS A O 1
ATOM 1343 N N . ASP A 1 174 ? 1.697 2.582 5.275 1.00 90.75 174 ASP A N 1
ATOM 1344 C CA . ASP A 1 174 ? 1.845 1.136 5.413 1.00 90.75 174 ASP A CA 1
ATOM 1345 C C . ASP A 1 174 ? 0.913 0.400 4.455 1.00 90.75 174 ASP A C 1
ATOM 1347 O O . ASP A 1 174 ? 1.383 -0.437 3.688 1.00 90.75 174 ASP A O 1
ATOM 1351 N N . THR A 1 175 ? -0.366 0.789 4.384 1.00 90.50 175 THR A N 1
ATOM 1352 C CA . THR A 1 175 ? -1.309 0.171 3.434 1.00 90.50 175 THR A CA 1
ATOM 1353 C C . THR A 1 175 ? -0.879 0.355 1.977 1.00 90.50 175 THR A C 1
ATOM 1355 O O . THR A 1 175 ? -0.980 -0.579 1.185 1.00 90.50 175 THR A O 1
ATOM 1358 N N . ASN A 1 176 ? -0.322 1.519 1.621 1.00 89.31 176 ASN A N 1
ATOM 1359 C CA . ASN A 1 176 ? 0.177 1.775 0.268 1.00 89.31 176 ASN A CA 1
ATOM 1360 C C . ASN A 1 176 ? 1.438 0.958 -0.045 1.00 89.31 176 ASN A C 1
ATOM 1362 O O . ASN A 1 176 ? 1.606 0.471 -1.164 1.00 89.31 176 ASN A O 1
ATOM 1366 N N . THR A 1 177 ? 2.314 0.789 0.945 1.00 91.00 177 THR A N 1
ATOM 1367 C CA . THR A 1 177 ? 3.535 -0.014 0.817 1.00 91.00 177 THR A CA 1
ATOM 1368 C C . THR A 1 177 ? 3.198 -1.499 0.687 1.00 91.00 177 THR A C 1
ATOM 1370 O O . THR A 1 177 ? 3.728 -2.164 -0.203 1.00 91.00 177 THR A O 1
ATOM 1373 N N . GLU A 1 178 ? 2.283 -2.011 1.517 1.00 92.69 178 GLU A N 1
ATOM 1374 C CA . GLU A 1 178 ? 1.755 -3.378 1.430 1.00 92.69 178 GLU A CA 1
ATOM 1375 C C . GLU A 1 178 ? 1.086 -3.617 0.072 1.00 92.69 178 GLU A C 1
ATOM 1377 O O . GLU A 1 178 ? 1.439 -4.571 -0.617 1.00 92.69 178 GLU A O 1
ATOM 1382 N N . PHE A 1 179 ? 0.205 -2.713 -0.373 1.00 91.88 179 PHE A N 1
ATOM 1383 C CA . PHE A 1 179 ? -0.446 -2.801 -1.682 1.00 91.88 179 PHE A CA 1
ATOM 1384 C C . PHE A 1 179 ? 0.563 -2.863 -2.835 1.00 91.88 179 PHE A C 1
ATOM 1386 O O . PHE A 1 179 ? 0.437 -3.700 -3.732 1.00 91.88 179 PHE A O 1
ATOM 1393 N N . PHE A 1 180 ? 1.588 -2.007 -2.821 1.00 90.88 180 PHE A N 1
ATOM 1394 C CA . PHE A 1 180 ? 2.603 -2.015 -3.869 1.00 90.88 180 PHE A CA 1
ATOM 1395 C C . PHE A 1 180 ? 3.434 -3.302 -3.841 1.00 90.88 180 PHE A C 1
ATOM 1397 O O . PHE A 1 180 ? 3.542 -3.990 -4.855 1.00 90.88 180 PHE A O 1
ATOM 1404 N N . LEU A 1 181 ? 4.011 -3.651 -2.689 1.00 92.94 181 LEU A N 1
ATOM 1405 C CA . LEU A 1 181 ? 4.910 -4.798 -2.582 1.00 92.94 181 LEU A CA 1
ATOM 1406 C C . LEU A 1 181 ? 4.160 -6.121 -2.755 1.00 92.94 181 LEU A C 1
ATOM 1408 O O . LEU A 1 181 ? 4.545 -6.929 -3.592 1.00 92.94 181 LEU A O 1
ATOM 1412 N N . GLN A 1 182 ? 3.088 -6.346 -2.006 1.00 94.38 182 GLN A N 1
ATOM 1413 C CA . GLN A 1 182 ? 2.402 -7.640 -1.968 1.00 94.38 182 GLN A CA 1
ATOM 1414 C C . GLN A 1 182 ? 1.296 -7.762 -3.023 1.00 94.38 182 GLN A C 1
ATOM 1416 O O . GLN A 1 182 ? 0.955 -8.873 -3.410 1.00 94.38 182 GLN A O 1
ATOM 1421 N N . GLY A 1 183 ? 0.764 -6.647 -3.530 1.00 93.56 183 GLY A N 1
ATOM 1422 C CA . GLY A 1 183 ? -0.211 -6.645 -4.624 1.00 93.56 183 GLY A CA 1
ATOM 1423 C C . GLY A 1 183 ? 0.449 -6.435 -5.985 1.00 93.56 183 GLY A C 1
ATOM 1424 O O . GLY A 1 183 ? 0.506 -7.341 -6.818 1.00 93.56 183 GLY A O 1
ATOM 1425 N N . VAL A 1 184 ? 0.968 -5.227 -6.221 1.00 91.75 184 VAL A N 1
ATOM 1426 C CA . VAL A 1 184 ? 1.451 -4.814 -7.549 1.00 91.75 184 VAL A CA 1
ATOM 1427 C C . VAL A 1 184 ? 2.661 -5.629 -7.994 1.00 91.75 184 VAL A C 1
ATOM 1429 O O . VAL A 1 184 ? 2.646 -6.166 -9.100 1.00 91.75 184 VAL A O 1
ATOM 1432 N N . THR A 1 185 ? 3.711 -5.753 -7.173 1.00 93.62 185 THR A N 1
ATOM 1433 C CA . THR A 1 185 ? 4.926 -6.450 -7.635 1.00 93.62 185 THR A CA 1
ATOM 1434 C C . THR A 1 185 ? 4.712 -7.953 -7.829 1.00 93.62 185 THR A C 1
ATOM 1436 O O . THR A 1 185 ? 5.276 -8.520 -8.762 1.00 93.62 185 THR A O 1
ATOM 1439 N N . VAL A 1 186 ? 3.844 -8.581 -7.027 1.00 96.25 186 VAL A N 1
ATOM 1440 C CA . VAL A 1 186 ? 3.441 -9.988 -7.202 1.00 96.25 186 VAL A CA 1
ATOM 1441 C C . VAL A 1 186 ? 2.680 -10.176 -8.512 1.00 96.25 186 VAL A C 1
ATOM 1443 O O . VAL A 1 186 ? 3.021 -11.059 -9.297 1.00 96.25 186 VAL A O 1
ATOM 1446 N N . CYS A 1 187 ? 1.698 -9.311 -8.787 1.00 94.12 187 CYS A N 1
ATOM 1447 C CA . CYS A 1 187 ? 0.945 -9.330 -10.040 1.00 94.12 187 CYS A CA 1
ATOM 1448 C C . CYS A 1 187 ? 1.867 -9.149 -11.255 1.00 94.12 187 CYS A C 1
ATOM 1450 O O . CYS A 1 187 ? 1.761 -9.887 -12.233 1.00 94.12 187 CYS A O 1
ATOM 1452 N N . LEU A 1 188 ? 2.831 -8.226 -11.177 1.00 91.12 188 LEU A N 1
ATOM 1453 C CA . LEU A 1 188 ? 3.812 -8.022 -12.243 1.00 91.12 188 LEU A CA 1
ATOM 1454 C C . LEU A 1 188 ? 4.725 -9.241 -12.454 1.00 91.12 188 LEU A C 1
ATOM 1456 O O . LEU A 1 188 ? 5.016 -9.562 -13.604 1.00 91.12 188 LEU A O 1
ATOM 1460 N N . ASP A 1 189 ? 5.168 -9.928 -11.392 1.00 94.06 189 ASP A N 1
ATOM 1461 C CA . ASP A 1 189 ? 5.942 -11.178 -11.517 1.00 94.06 189 ASP A CA 1
ATOM 1462 C C . ASP A 1 189 ? 5.118 -12.271 -12.209 1.00 94.06 189 ASP A C 1
ATOM 1464 O O . ASP A 1 189 ? 5.579 -12.886 -13.172 1.00 94.06 189 ASP A O 1
ATOM 1468 N N . ALA A 1 190 ? 3.870 -12.466 -11.771 1.00 94.00 190 ALA A N 1
ATOM 1469 C CA . ALA A 1 190 ? 2.957 -13.436 -12.368 1.00 94.00 190 ALA A CA 1
ATOM 1470 C C . ALA A 1 190 ? 2.684 -13.127 -13.850 1.00 94.00 190 ALA A C 1
ATOM 1472 O O . ALA A 1 190 ? 2.788 -14.012 -14.700 1.00 94.00 190 ALA A O 1
ATOM 1473 N N . MET A 1 191 ? 2.418 -11.859 -14.176 1.00 92.31 191 MET A N 1
ATOM 1474 C CA . MET A 1 191 ? 2.190 -11.401 -15.546 1.00 92.31 191 MET A CA 1
ATOM 1475 C C . MET A 1 191 ? 3.407 -11.648 -16.442 1.00 92.31 191 MET A C 1
ATOM 1477 O O . MET A 1 191 ? 3.238 -12.126 -17.558 1.00 92.31 191 MET A O 1
ATOM 1481 N N . ARG A 1 192 ? 4.631 -11.375 -15.970 1.00 89.81 192 ARG A N 1
ATOM 1482 C CA . ARG A 1 192 ? 5.855 -11.614 -16.758 1.00 89.81 192 ARG A CA 1
ATOM 1483 C C . ARG A 1 192 ? 6.078 -13.089 -17.060 1.00 89.81 192 ARG A C 1
ATOM 1485 O O . ARG A 1 192 ? 6.496 -13.424 -18.162 1.00 89.81 192 ARG A O 1
ATOM 1492 N N . LYS A 1 193 ? 5.771 -13.969 -16.106 1.00 90.69 193 LYS A N 1
ATOM 1493 C CA . LYS A 1 193 ? 5.866 -15.421 -16.306 1.00 90.69 193 LYS A CA 1
ATOM 1494 C C . LYS A 1 193 ? 4.827 -15.939 -17.291 1.00 90.69 193 LYS A C 1
ATOM 1496 O O . LYS A 1 193 ? 5.161 -16.756 -18.140 1.00 90.69 193 LYS A O 1
ATOM 1501 N N . ALA A 1 194 ? 3.589 -15.462 -17.176 1.00 94.62 194 ALA A N 1
ATOM 1502 C CA . ALA A 1 194 ? 2.506 -15.847 -18.076 1.00 94.62 194 ALA A CA 1
ATOM 1503 C C . ALA A 1 194 ? 2.699 -15.273 -19.489 1.00 94.62 194 ALA A C 1
ATOM 1505 O O . ALA A 1 194 ? 2.404 -15.935 -20.480 1.00 94.62 194 ALA A O 1
ATOM 1506 N N . PHE A 1 195 ? 3.236 -14.055 -19.583 1.00 92.31 195 PHE A N 1
ATOM 1507 C CA . PHE A 1 195 ? 3.417 -13.320 -20.830 1.00 92.31 195 PHE A CA 1
ATOM 1508 C C . PHE A 1 195 ? 4.845 -12.760 -20.932 1.00 92.31 195 PHE A C 1
ATOM 1510 O O . PHE A 1 195 ? 5.048 -11.557 -20.732 1.00 92.31 195 PHE A O 1
ATOM 1517 N N . PRO A 1 196 ? 5.848 -13.580 -21.303 1.00 87.25 196 PRO A N 1
ATOM 1518 C CA . PRO A 1 196 ? 7.248 -13.144 -21.390 1.00 87.25 196 PRO A CA 1
ATOM 1519 C C . PRO A 1 196 ? 7.484 -11.951 -22.330 1.00 87.25 196 PRO A C 1
ATOM 1521 O O . PRO A 1 196 ? 8.417 -11.175 -22.134 1.00 87.25 196 PRO A O 1
ATOM 1524 N N . ALA A 1 197 ? 6.603 -11.740 -23.316 1.00 85.38 197 ALA A N 1
ATOM 1525 C CA . ALA A 1 197 ? 6.627 -10.568 -24.198 1.00 85.38 197 ALA A CA 1
ATOM 1526 C C . ALA A 1 197 ? 6.495 -9.224 -23.443 1.00 85.38 197 ALA A C 1
ATOM 1528 O O . ALA A 1 197 ? 6.943 -8.184 -23.933 1.00 85.38 197 ALA A O 1
ATOM 1529 N N . THR A 1 198 ? 5.933 -9.235 -22.229 1.00 83.25 198 THR A N 1
ATOM 1530 C CA . THR A 1 198 ? 5.826 -8.051 -21.359 1.00 83.25 198 THR A CA 1
ATOM 1531 C C . THR A 1 198 ? 7.161 -7.626 -20.740 1.00 83.25 198 THR A C 1
ATOM 1533 O O . THR A 1 198 ? 7.249 -6.536 -20.182 1.00 83.25 198 THR A O 1
ATOM 1536 N N . GLU A 1 199 ? 8.228 -8.426 -20.873 1.00 80.06 199 GLU A N 1
ATOM 1537 C CA . GLU A 1 199 ? 9.581 -8.034 -20.457 1.00 80.06 199 GLU A CA 1
ATOM 1538 C C . GLU A 1 199 ? 10.285 -7.074 -21.428 1.00 80.06 199 GLU A C 1
ATOM 1540 O O . GLU A 1 199 ? 11.456 -6.737 -21.226 1.00 80.06 199 GLU A O 1
ATOM 1545 N N . SER A 1 200 ? 9.612 -6.641 -22.494 1.00 84.12 200 SER A N 1
ATOM 1546 C CA . SER A 1 200 ? 10.166 -5.639 -23.402 1.00 84.12 200 SER A CA 1
ATOM 1547 C C . SER A 1 200 ? 10.373 -4.285 -22.705 1.00 84.12 200 SER A C 1
ATOM 1549 O O . SER A 1 200 ? 9.722 -3.944 -21.719 1.00 84.12 200 SER A O 1
ATOM 1551 N N . LEU A 1 201 ? 11.287 -3.474 -23.239 1.00 84.56 201 LEU A N 1
ATOM 1552 C CA . LEU A 1 201 ? 11.528 -2.092 -22.805 1.00 84.56 201 LEU A CA 1
ATOM 1553 C C . LEU A 1 201 ? 10.607 -1.098 -23.531 1.00 84.56 201 LEU A C 1
ATOM 1555 O O . LEU A 1 201 ? 10.934 0.084 -23.671 1.00 84.56 201 LEU A O 1
ATOM 1559 N N . GLN A 1 202 ? 9.457 -1.578 -24.012 1.00 83.81 202 GLN A N 1
ATOM 1560 C CA . GLN A 1 202 ? 8.408 -0.728 -24.561 1.00 83.81 202 GLN A CA 1
ATOM 1561 C C . GLN A 1 202 ? 7.739 0.073 -23.439 1.00 83.81 202 GLN A C 1
ATOM 1563 O O . GLN A 1 202 ? 7.800 -0.287 -22.259 1.00 83.81 202 GLN A O 1
ATOM 1568 N N . ARG A 1 203 ? 7.152 1.212 -23.801 1.00 81.56 203 ARG A N 1
ATOM 1569 C CA . ARG A 1 203 ? 6.397 2.047 -22.867 1.00 81.56 203 ARG A CA 1
ATOM 1570 C C . ARG A 1 203 ? 4.959 1.543 -22.810 1.00 81.56 203 ARG A C 1
ATOM 1572 O O . ARG A 1 203 ? 4.393 1.163 -23.830 1.00 81.56 203 ARG A O 1
ATOM 1579 N N . THR A 1 204 ? 4.372 1.541 -21.623 1.00 81.19 204 THR A N 1
ATOM 1580 C CA . THR A 1 204 ? 2.988 1.113 -21.427 1.00 81.19 204 THR A CA 1
ATOM 1581 C C . THR A 1 204 ? 2.053 2.287 -21.666 1.00 81.19 204 THR A C 1
ATOM 1583 O O . THR A 1 204 ? 2.188 3.335 -21.034 1.00 81.19 204 THR A O 1
ATOM 1586 N N . THR A 1 205 ? 1.055 2.105 -22.522 1.00 84.31 205 THR A N 1
ATOM 1587 C CA . THR A 1 205 ? -0.029 3.085 -22.621 1.00 84.31 205 THR A CA 1
ATOM 1588 C C . THR A 1 205 ? -0.916 2.961 -21.398 1.00 84.31 205 THR A C 1
ATOM 1590 O O . THR A 1 205 ? -1.520 1.916 -21.158 1.00 84.31 205 THR A O 1
ATOM 1593 N N . LYS A 1 206 ? -0.956 4.021 -20.586 1.00 78.50 206 LYS A N 1
ATOM 1594 C CA . LYS A 1 206 ? -1.756 4.066 -19.366 1.00 78.50 206 LYS A CA 1
ATOM 1595 C C . LYS A 1 206 ? -2.610 5.320 -19.354 1.00 78.50 206 LYS A C 1
ATOM 1597 O O . LYS A 1 206 ? -2.101 6.438 -19.260 1.00 78.50 206 LYS A O 1
ATOM 1602 N N . PHE A 1 207 ? -3.915 5.098 -19.402 1.00 78.69 207 PHE A N 1
ATOM 1603 C CA . PHE A 1 207 ? -4.901 6.156 -19.289 1.00 78.69 207 PHE A CA 1
ATOM 1604 C C . PHE A 1 207 ? -5.084 6.514 -17.820 1.00 78.69 207 PHE A C 1
ATOM 1606 O O . PHE A 1 207 ? -5.411 5.665 -16.988 1.00 78.69 207 PHE A O 1
ATOM 1613 N N . PHE A 1 208 ? -4.831 7.778 -17.503 1.00 72.88 208 PHE A N 1
ATOM 1614 C CA . PHE A 1 208 ? -5.034 8.327 -16.172 1.00 72.88 208 PHE A CA 1
ATOM 1615 C C . PHE A 1 208 ? -6.085 9.419 -16.214 1.00 72.88 208 PHE A C 1
ATOM 1617 O O . PHE A 1 208 ? -6.186 10.163 -17.189 1.00 72.88 208 PHE A O 1
ATOM 1624 N N . TYR A 1 209 ? -6.784 9.557 -15.096 1.00 72.69 209 TYR A N 1
ATOM 1625 C CA . TYR A 1 209 ? -7.692 10.656 -14.838 1.00 72.69 209 TYR A CA 1
ATOM 1626 C C . TYR A 1 209 ? -7.192 11.452 -13.634 1.00 72.69 209 TYR A C 1
ATOM 1628 O O . TYR A 1 209 ? -6.804 10.864 -12.621 1.00 72.69 209 TYR A O 1
ATOM 1636 N N . THR A 1 210 ? -7.185 12.781 -13.742 1.00 74.81 210 THR A N 1
ATOM 1637 C CA . THR A 1 210 ? -6.947 13.671 -12.599 1.00 74.81 210 THR A CA 1
ATOM 1638 C C . THR A 1 210 ? -8.250 13.821 -11.808 1.00 74.81 210 THR A C 1
ATOM 1640 O O . THR A 1 210 ? -9.164 14.488 -12.294 1.00 74.81 210 THR A O 1
ATOM 1643 N N . PRO A 1 211 ? -8.379 13.228 -10.607 1.00 75.88 211 PRO A N 1
ATOM 1644 C CA . PRO A 1 211 ? -9.590 13.392 -9.821 1.00 75.88 211 PRO A CA 1
ATOM 1645 C C . PRO A 1 211 ? -9.665 14.786 -9.203 1.00 75.88 211 PRO A C 1
ATOM 1647 O O . PRO A 1 211 ? -8.646 15.384 -8.853 1.00 75.88 211 PRO A O 1
ATOM 1650 N N . THR A 1 212 ? -10.884 15.268 -8.982 1.00 77.69 212 THR A N 1
ATOM 1651 C CA . THR A 1 212 ? -11.111 16.427 -8.117 1.00 77.69 212 THR A CA 1
ATOM 1652 C C . THR A 1 212 ? -10.895 16.013 -6.665 1.00 77.69 212 THR A C 1
ATOM 1654 O O . THR A 1 212 ? -11.666 15.228 -6.110 1.00 77.69 212 THR A O 1
ATOM 1657 N N . LEU A 1 213 ? -9.830 16.530 -6.056 1.00 83.06 213 LEU A N 1
ATOM 1658 C CA . LEU A 1 213 ? -9.546 16.334 -4.638 1.00 83.06 213 LEU A CA 1
ATOM 1659 C C . LEU A 1 213 ? -10.288 17.380 -3.807 1.00 83.06 213 LEU A C 1
ATOM 1661 O O . LEU A 1 213 ? -10.389 18.546 -4.187 1.00 83.06 213 LEU A O 1
ATOM 1665 N N . ARG A 1 214 ? -10.798 16.948 -2.659 1.00 88.62 214 ARG A N 1
ATOM 1666 C CA . ARG A 1 214 ? -11.374 17.803 -1.619 1.00 88.62 214 ARG A CA 1
ATOM 1667 C C . ARG A 1 214 ? -10.462 17.786 -0.397 1.00 88.62 214 ARG A C 1
ATOM 1669 O O . ARG A 1 214 ? -9.570 16.946 -0.311 1.00 88.62 214 ARG A O 1
ATOM 1676 N N . HIS A 1 215 ? -10.689 18.704 0.531 1.00 92.44 215 HIS A N 1
ATOM 1677 C CA . HIS A 1 215 ? -9.984 18.734 1.808 1.00 92.44 215 HIS A CA 1
ATOM 1678 C C . HIS A 1 215 ? -10.987 18.552 2.943 1.00 92.44 215 HIS A C 1
ATOM 1680 O O . HIS A 1 215 ? -12.117 19.034 2.849 1.00 92.44 215 HIS A O 1
ATOM 1686 N N . SER A 1 216 ? -10.585 17.831 3.984 1.00 92.00 216 SER A N 1
ATOM 1687 C CA . SER A 1 216 ? -11.310 17.799 5.250 1.00 92.00 216 SER A CA 1
ATOM 1688 C C . SER A 1 216 ? -11.124 19.113 6.015 1.00 92.00 216 SER A C 1
ATOM 1690 O O . SER A 1 216 ? -10.305 19.948 5.630 1.00 92.00 216 SER A O 1
ATOM 1692 N N . GLU A 1 217 ? -11.840 19.280 7.127 1.00 92.31 217 GLU A N 1
ATOM 1693 C CA . GLU A 1 217 ? -11.698 20.443 8.018 1.00 92.31 217 GLU A CA 1
ATOM 1694 C C . GLU A 1 217 ? -10.256 20.613 8.523 1.00 92.31 217 GLU A C 1
ATOM 1696 O O . GLU A 1 217 ? -9.741 21.726 8.573 1.00 92.31 217 GLU A O 1
ATOM 1701 N N . ALA A 1 218 ? -9.564 19.504 8.797 1.00 92.88 218 ALA A N 1
ATOM 1702 C CA . ALA A 1 218 ? -8.150 19.497 9.172 1.00 92.88 218 ALA A CA 1
ATOM 1703 C C . ALA A 1 218 ? -7.166 19.517 7.985 1.00 92.88 218 ALA A C 1
ATOM 1705 O O . ALA A 1 218 ? -5.964 19.324 8.174 1.00 92.88 218 ALA A O 1
ATOM 1706 N N . GLY A 1 219 ? -7.649 19.707 6.755 1.00 92.88 219 GLY A N 1
ATOM 1707 C CA . GLY A 1 219 ? -6.808 19.770 5.559 1.00 92.88 219 GLY A CA 1
ATOM 1708 C C . GLY A 1 219 ? -6.334 18.414 5.025 1.00 92.88 219 GLY A C 1
ATOM 1709 O O . GLY A 1 219 ? -5.437 18.380 4.184 1.00 92.88 219 GLY A O 1
ATOM 1710 N N . LEU A 1 220 ? -6.915 17.290 5.464 1.00 91.44 220 LEU A N 1
ATOM 1711 C CA . LEU A 1 220 ? -6.610 15.980 4.877 1.00 91.44 220 LEU A CA 1
ATOM 1712 C C . LEU A 1 220 ? -7.204 15.883 3.475 1.00 91.44 220 LEU A C 1
ATOM 1714 O O . LEU A 1 220 ? -8.345 16.284 3.249 1.00 91.44 220 LEU A O 1
ATOM 1718 N N . LEU A 1 221 ? -6.461 15.296 2.539 1.00 91.31 221 LEU A N 1
ATOM 1719 C CA . LEU A 1 221 ? -6.977 15.045 1.197 1.00 91.31 221 LEU A CA 1
ATOM 1720 C C . LEU A 1 221 ? -8.144 14.051 1.251 1.00 91.31 221 LEU A C 1
ATOM 1722 O O . LEU A 1 221 ? -8.078 13.037 1.942 1.00 91.31 221 LEU A O 1
ATOM 1726 N N . ILE A 1 222 ? -9.188 14.323 0.474 1.00 90.38 222 ILE A N 1
ATOM 1727 C CA . ILE A 1 222 ? -10.348 13.457 0.258 1.00 90.38 222 ILE A CA 1
ATOM 1728 C C . ILE A 1 222 ? -10.471 13.217 -1.247 1.00 90.38 222 ILE A C 1
ATOM 1730 O O . ILE A 1 222 ? -10.637 14.156 -2.028 1.00 90.38 222 ILE A O 1
ATOM 1734 N N . GLY A 1 223 ? -10.404 11.959 -1.672 1.00 87.62 223 GLY A N 1
ATOM 1735 C CA . GLY A 1 223 ? -10.413 11.609 -3.093 1.00 87.62 223 GLY A CA 1
ATOM 1736 C C . GLY A 1 223 ? -10.325 10.105 -3.329 1.00 87.62 223 GLY A C 1
ATOM 1737 O O . GLY A 1 223 ? -10.326 9.342 -2.371 1.00 87.62 223 GLY A O 1
ATOM 1738 N N . PRO A 1 224 ? -10.278 9.637 -4.584 1.00 83.44 224 PRO A N 1
ATOM 1739 C CA . PRO A 1 224 ? -10.145 8.211 -4.866 1.00 83.44 224 PRO A CA 1
ATOM 1740 C C . PRO A 1 224 ? -8.773 7.676 -4.429 1.00 83.44 224 PRO A C 1
ATOM 1742 O O . PRO A 1 224 ? -7.774 8.390 -4.487 1.00 83.44 224 PRO A O 1
ATOM 1745 N N . ASN A 1 225 ? -8.711 6.389 -4.071 1.00 78.62 225 ASN A N 1
ATOM 1746 C CA . ASN A 1 225 ? -7.451 5.706 -3.730 1.00 78.62 225 ASN A CA 1
ATOM 1747 C C . ASN A 1 225 ? -6.620 5.284 -4.963 1.00 78.62 225 ASN A C 1
ATOM 1749 O O . ASN A 1 225 ? -5.583 4.635 -4.842 1.00 78.62 225 ASN A O 1
ATOM 1753 N N . SER A 1 226 ? -7.111 5.563 -6.172 1.00 71.62 226 SER A N 1
ATOM 1754 C CA . SER A 1 226 ? -6.470 5.155 -7.422 1.00 71.62 226 SER A CA 1
ATOM 1755 C C . SER A 1 226 ? -5.197 5.956 -7.699 1.00 71.62 226 SER A C 1
ATOM 1757 O O . SER A 1 226 ? -5.053 7.104 -7.278 1.00 71.62 226 SER A O 1
ATOM 1759 N N . SER A 1 227 ? -4.272 5.370 -8.467 1.00 63.59 227 SER A N 1
ATOM 1760 C CA . SER A 1 227 ? -3.083 6.086 -8.935 1.00 63.59 227 SER A CA 1
ATOM 1761 C C . SER A 1 227 ? -3.488 7.315 -9.748 1.00 63.59 227 SER A C 1
ATOM 1763 O O . SER A 1 227 ? -4.213 7.197 -10.736 1.00 63.59 227 SER A O 1
ATOM 1765 N N . THR A 1 228 ? -2.982 8.480 -9.361 1.00 62.06 228 THR A N 1
ATOM 1766 C CA . THR A 1 228 ? -3.212 9.732 -10.073 1.00 62.06 228 THR A CA 1
ATOM 1767 C C . THR A 1 228 ? -2.041 10.025 -11.008 1.00 62.06 228 THR A C 1
ATOM 1769 O O . THR A 1 228 ? -0.948 9.461 -10.856 1.00 62.06 228 THR A O 1
ATOM 1772 N N . PRO A 1 229 ? -2.229 10.951 -11.959 1.00 61.62 229 PRO A N 1
ATOM 1773 C CA . PRO A 1 229 ? -1.125 11.529 -12.700 1.00 61.62 229 PRO A CA 1
ATOM 1774 C C . PRO A 1 229 ? 0.013 12.009 -11.780 1.00 61.62 229 PRO A C 1
ATOM 1776 O O . PRO A 1 229 ? 1.170 11.633 -11.969 1.00 61.62 229 PRO A O 1
ATOM 1779 N N . ALA A 1 230 ? -0.311 12.765 -10.726 1.00 61.09 230 ALA A N 1
ATOM 1780 C CA . ALA A 1 230 ? 0.674 13.306 -9.791 1.00 61.09 230 ALA A CA 1
ATOM 1781 C C . ALA A 1 230 ? 1.508 12.210 -9.105 1.00 61.09 230 ALA A C 1
ATOM 1783 O O . ALA A 1 230 ? 2.734 12.315 -9.055 1.00 61.09 230 ALA A O 1
ATOM 1784 N N . SER A 1 231 ? 0.873 11.120 -8.659 1.00 64.56 231 SER A N 1
ATOM 1785 C CA . SER A 1 231 ? 1.583 9.997 -8.036 1.00 64.56 231 SER A CA 1
ATOM 1786 C C . SER A 1 231 ? 2.358 9.127 -9.028 1.00 64.56 231 SER A C 1
ATOM 1788 O O . SER A 1 231 ? 3.108 8.261 -8.600 1.00 64.56 231 SER A O 1
ATOM 1790 N N . SER A 1 232 ? 2.230 9.365 -10.337 1.00 63.53 232 SER A N 1
ATOM 1791 C CA . SER A 1 232 ? 2.915 8.606 -11.393 1.00 63.53 232 SER A CA 1
ATOM 1792 C C . SER A 1 232 ? 3.971 9.420 -12.154 1.00 63.53 232 SER A C 1
ATOM 1794 O O . SER A 1 232 ? 4.630 8.871 -13.036 1.00 63.53 232 SER A O 1
ATOM 1796 N N . ARG A 1 233 ? 4.195 10.698 -11.803 1.00 65.25 233 ARG A N 1
ATOM 1797 C CA . ARG A 1 233 ? 5.174 11.583 -12.476 1.00 65.25 233 ARG A CA 1
ATOM 1798 C C . ARG A 1 233 ? 6.613 11.059 -12.444 1.00 65.25 233 ARG A C 1
ATOM 1800 O O . ARG A 1 233 ? 7.375 11.277 -13.376 1.00 65.25 233 ARG A O 1
ATOM 1807 N N . HIS A 1 234 ? 6.994 10.321 -11.408 1.00 67.38 234 HIS A N 1
ATOM 1808 C CA . HIS A 1 234 ? 8.325 9.706 -11.325 1.00 67.38 234 HIS A CA 1
ATOM 1809 C C . HIS A 1 234 ? 8.471 8.454 -12.216 1.00 67.38 234 HIS A C 1
ATOM 1811 O O . HIS A 1 234 ? 9.567 7.920 -12.359 1.00 67.38 234 HIS A O 1
ATOM 1817 N N . MET A 1 235 ? 7.381 7.994 -12.839 1.00 67.38 235 MET A N 1
ATOM 1818 C CA . MET A 1 235 ? 7.330 6.837 -13.737 1.00 67.38 235 MET A CA 1
ATOM 1819 C C . MET A 1 235 ? 7.083 7.228 -15.202 1.00 67.38 235 MET A C 1
ATOM 1821 O O . MET A 1 235 ? 6.754 6.361 -16.005 1.00 67.38 235 MET A O 1
ATOM 1825 N N . LEU A 1 236 ? 7.260 8.499 -15.589 1.00 69.31 236 LEU A N 1
ATOM 1826 C CA . LEU A 1 236 ? 7.043 8.956 -16.975 1.00 69.31 236 LEU A CA 1
ATOM 1827 C C . LEU A 1 236 ? 7.834 8.141 -18.008 1.00 69.31 236 LEU A C 1
ATOM 1829 O O . LEU A 1 236 ? 7.333 7.853 -19.087 1.00 69.31 236 LEU A O 1
ATOM 1833 N N . ASN A 1 237 ? 9.036 7.679 -17.652 1.00 70.25 237 ASN A N 1
ATOM 1834 C CA . ASN A 1 237 ? 9.861 6.832 -18.521 1.00 70.25 237 ASN A CA 1
ATOM 1835 C C . ASN A 1 237 ? 9.253 5.446 -18.813 1.00 70.25 237 ASN A C 1
ATOM 1837 O O . ASN A 1 237 ? 9.740 4.756 -19.708 1.00 70.25 237 ASN A O 1
ATOM 1841 N N . LEU A 1 238 ? 8.227 5.031 -18.060 1.00 74.62 238 LEU A N 1
ATOM 1842 C CA . LEU A 1 238 ? 7.517 3.763 -18.229 1.00 74.62 238 LEU A CA 1
ATOM 1843 C C . LEU A 1 238 ? 6.245 3.900 -19.073 1.00 74.62 238 LEU A C 1
ATOM 1845 O O . LEU A 1 238 ? 5.724 2.878 -19.515 1.00 74.62 238 LEU A O 1
ATOM 1849 N N . TYR A 1 239 ? 5.743 5.119 -19.295 1.00 80.25 239 TYR A N 1
ATOM 1850 C CA . TYR A 1 239 ? 4.451 5.352 -19.940 1.00 80.25 239 TYR A CA 1
ATOM 1851 C C . TYR A 1 239 ? 4.589 6.091 -21.277 1.00 80.25 239 TYR A C 1
ATOM 1853 O O . TYR A 1 239 ? 5.525 6.864 -21.487 1.00 80.25 239 TYR A O 1
ATOM 1861 N N . THR A 1 240 ? 3.670 5.837 -22.211 1.00 78.31 240 THR A N 1
ATOM 1862 C CA . THR A 1 240 ? 3.593 6.604 -23.473 1.00 78.31 240 THR A CA 1
ATOM 1863 C C . THR A 1 240 ? 3.066 8.016 -23.230 1.00 78.31 240 THR A C 1
ATOM 1865 O O . THR A 1 240 ? 3.532 8.958 -23.865 1.00 78.31 240 THR A O 1
ATOM 1868 N N . THR A 1 241 ? 2.194 8.161 -22.229 1.00 72.12 241 THR A N 1
ATOM 1869 C CA . THR A 1 241 ? 1.567 9.412 -21.812 1.00 72.12 241 THR A CA 1
ATOM 1870 C C . THR A 1 241 ? 2.605 10.526 -21.590 1.00 72.12 241 THR A C 1
ATOM 1872 O O . THR A 1 241 ? 3.491 10.376 -20.741 1.00 72.12 241 THR A O 1
ATOM 1875 N N . PRO A 1 242 ? 2.518 11.657 -22.310 1.00 71.00 242 PRO A N 1
ATOM 1876 C CA . PRO A 1 242 ? 3.508 12.726 -22.248 1.00 71.00 242 PRO A CA 1
ATOM 1877 C C . PRO A 1 242 ? 3.306 13.578 -20.991 1.00 71.00 242 PRO A C 1
ATOM 1879 O O . PRO A 1 242 ? 2.185 13.712 -20.503 1.00 71.00 242 PRO A O 1
ATOM 1882 N N . SER A 1 243 ? 4.374 14.211 -20.487 1.00 70.19 243 SER A N 1
ATOM 1883 C CA . SER A 1 243 ? 4.329 15.032 -19.258 1.00 70.19 243 SER A CA 1
ATOM 1884 C C . SER A 1 243 ? 3.171 16.049 -19.215 1.00 70.19 243 SER A C 1
ATOM 1886 O O . SER A 1 243 ? 2.496 16.104 -18.187 1.00 70.19 243 SER A O 1
ATOM 1888 N N . PRO A 1 244 ? 2.837 16.777 -20.304 1.00 71.31 244 PRO A N 1
ATOM 1889 C CA . PRO A 1 244 ? 1.719 17.724 -20.290 1.00 71.31 244 PRO A CA 1
ATOM 1890 C C . PRO A 1 244 ? 0.354 17.076 -20.004 1.00 71.31 244 PRO A C 1
ATOM 1892 O O . PRO A 1 244 ? -0.501 17.699 -19.382 1.00 71.31 244 PRO A O 1
ATOM 1895 N N . ALA A 1 245 ? 0.142 15.799 -20.355 1.00 64.62 245 ALA A N 1
ATOM 1896 C CA . ALA A 1 245 ? -1.097 15.080 -20.026 1.00 64.62 245 ALA A CA 1
ATOM 1897 C C . ALA A 1 245 ? -1.312 14.925 -18.506 1.00 64.62 245 ALA A C 1
ATOM 1899 O O . ALA A 1 245 ? -2.429 14.650 -18.066 1.00 64.62 245 ALA A O 1
ATOM 1900 N N . PHE A 1 246 ? -0.261 15.095 -17.697 1.00 63.19 246 PHE A N 1
ATOM 1901 C CA . PHE A 1 246 ? -0.308 15.035 -16.234 1.00 63.19 246 PHE A CA 1
ATOM 1902 C C . PHE A 1 246 ? -0.604 16.395 -15.579 1.00 63.19 246 PHE A C 1
ATOM 1904 O O . PHE A 1 246 ? -0.649 16.483 -14.348 1.00 63.19 246 PHE A O 1
ATOM 1911 N N . GLU A 1 247 ? -0.771 17.450 -16.379 1.00 65.06 247 GLU A N 1
ATOM 1912 C CA . GLU A 1 247 ? -1.012 18.825 -15.924 1.00 65.06 247 GLU A CA 1
ATOM 1913 C C . GLU A 1 247 ? -2.436 19.302 -16.249 1.00 65.06 247 GLU A C 1
ATOM 1915 O O . GLU A 1 247 ? -2.956 20.190 -15.577 1.00 65.06 247 GLU A O 1
ATOM 1920 N N . PHE A 1 248 ? -3.127 18.661 -17.199 1.00 62.09 248 PHE A N 1
ATOM 1921 C CA . PHE A 1 248 ? -4.505 19.011 -17.543 1.00 62.09 248 PHE A CA 1
ATOM 1922 C C . PHE A 1 248 ? -5.510 18.655 -16.441 1.00 62.09 248 PHE A C 1
ATOM 1924 O O . PHE A 1 248 ? -5.492 17.570 -15.854 1.00 62.09 248 PHE A O 1
ATOM 1931 N N . HIS A 1 249 ? -6.420 19.598 -16.189 1.00 58.97 249 HIS A N 1
ATOM 1932 C CA . HIS A 1 249 ? -7.551 19.447 -15.266 1.00 58.97 249 HIS A CA 1
ATOM 1933 C C . HIS A 1 249 ? -8.876 19.192 -16.008 1.00 58.97 249 HIS A C 1
ATOM 1935 O O . HIS A 1 249 ? -9.858 18.787 -15.391 1.00 58.97 249 HIS A O 1
ATOM 1941 N N . SER A 1 250 ? -8.921 19.402 -17.334 1.00 61.28 250 SER A N 1
ATOM 1942 C CA . SER A 1 250 ? -10.106 19.137 -18.155 1.00 61.28 250 SER A CA 1
ATOM 1943 C C . SER A 1 250 ? -10.095 17.708 -18.714 1.00 61.28 250 SER A C 1
ATOM 1945 O O . SER A 1 250 ? -9.130 17.260 -19.335 1.00 61.28 250 SER A O 1
ATOM 1947 N N . TYR A 1 251 ? -11.207 16.994 -18.517 1.00 57.84 251 TYR A N 1
ATOM 1948 C CA . TYR A 1 251 ? -11.376 15.586 -18.898 1.00 57.84 251 TYR A CA 1
ATOM 1949 C C . TYR A 1 251 ? -11.123 15.326 -20.392 1.00 57.84 251 TYR A C 1
ATOM 1951 O O . TYR A 1 251 ? -10.333 14.455 -20.753 1.00 57.84 251 TYR A O 1
ATOM 1959 N N . ARG A 1 252 ? -11.759 16.117 -21.269 1.00 60.28 252 ARG A N 1
ATOM 1960 C CA . ARG A 1 252 ? -11.642 15.941 -22.726 1.00 60.28 252 ARG A CA 1
ATOM 1961 C C . ARG A 1 252 ? -10.230 16.234 -23.233 1.00 60.28 252 ARG A C 1
ATOM 1963 O O . ARG A 1 252 ? -9.753 15.513 -24.100 1.00 60.28 252 ARG A O 1
ATOM 1970 N N . GLY A 1 253 ? -9.557 17.245 -22.679 1.00 59.94 253 GLY A N 1
ATOM 1971 C CA . GLY A 1 253 ? -8.191 17.601 -23.074 1.00 59.94 253 GLY A CA 1
ATOM 1972 C C . GLY A 1 253 ? -7.173 16.526 -22.691 1.00 59.94 253 GLY A C 1
ATOM 1973 O O . GLY A 1 253 ? -6.331 16.156 -23.506 1.00 59.94 253 GLY A O 1
ATOM 1974 N N . GLN A 1 254 ? -7.297 15.965 -21.483 1.00 58.00 254 GLN A N 1
ATOM 1975 C CA . GLN A 1 254 ? -6.412 14.903 -21.000 1.00 58.00 254 GLN A CA 1
ATOM 1976 C C . GLN A 1 254 ? -6.561 13.602 -21.807 1.00 58.00 254 GLN A C 1
ATOM 1978 O O . GLN A 1 254 ? -5.554 12.993 -22.166 1.00 58.00 254 GLN A O 1
ATOM 1983 N N . GLN A 1 255 ? -7.795 13.194 -22.129 1.00 58.69 255 GLN A N 1
ATOM 1984 C CA . GLN A 1 255 ? -8.039 11.998 -22.944 1.00 58.69 255 GLN A CA 1
ATOM 1985 C C . GLN A 1 255 ? -7.560 12.157 -24.386 1.00 58.69 255 GLN A C 1
ATOM 1987 O O . GLN A 1 255 ? -6.916 11.250 -24.906 1.00 58.69 255 GLN A O 1
ATOM 1992 N N . LEU A 1 256 ? -7.823 13.305 -25.021 1.00 60.81 256 LEU A N 1
ATOM 1993 C CA . LEU A 1 256 ? -7.347 13.561 -26.382 1.00 60.81 256 LEU A CA 1
ATOM 1994 C C . LEU A 1 256 ? -5.822 13.474 -26.461 1.00 60.81 256 LEU A C 1
ATOM 1996 O O . LEU A 1 256 ? -5.299 12.821 -27.356 1.00 60.81 256 LEU A O 1
ATOM 2000 N N . LEU A 1 257 ? -5.103 14.060 -25.499 1.00 60.41 257 LEU A N 1
ATOM 2001 C CA . LEU A 1 257 ? -3.642 14.009 -25.503 1.00 60.41 257 LEU A CA 1
ATOM 2002 C C . LEU A 1 257 ? -3.110 12.582 -25.292 1.00 60.41 257 LEU A C 1
ATOM 2004 O O . LEU A 1 257 ? -2.144 12.200 -25.938 1.00 60.41 257 LEU A O 1
ATOM 2008 N N . GLN A 1 258 ? -3.750 11.786 -24.429 1.00 62.41 258 GLN A N 1
ATOM 2009 C CA . GLN A 1 258 ? -3.370 10.386 -24.186 1.00 62.41 258 GLN A CA 1
ATOM 2010 C C . GLN A 1 258 ? -3.622 9.465 -25.387 1.00 62.41 258 GLN A C 1
ATOM 2012 O O . GLN A 1 258 ? -2.938 8.459 -25.518 1.00 62.41 258 GLN A O 1
ATOM 2017 N N . VAL A 1 259 ? -4.607 9.774 -26.235 1.00 69.75 259 VAL A N 1
ATOM 2018 C CA . VAL A 1 259 ? -4.919 8.984 -27.441 1.00 69.75 259 VAL A CA 1
ATOM 2019 C C . VAL A 1 259 ? -4.043 9.388 -28.630 1.00 69.75 259 VAL A C 1
ATOM 2021 O O . VAL A 1 259 ? -3.740 8.557 -29.479 1.00 69.75 259 VAL A O 1
ATOM 2024 N N . LEU A 1 260 ? -3.640 10.658 -28.704 1.00 64.31 260 LEU A N 1
ATOM 2025 C CA . LEU A 1 260 ? -2.864 11.205 -29.821 1.00 64.31 260 LEU A CA 1
ATOM 2026 C C . LEU A 1 260 ? -1.341 11.006 -29.697 1.00 64.31 260 LEU A C 1
ATOM 2028 O O . LEU A 1 260 ? -0.615 11.455 -30.584 1.00 64.31 260 LEU A O 1
ATOM 2032 N N . THR A 1 261 ? -0.850 10.389 -28.615 1.00 55.50 261 THR A N 1
ATOM 2033 C CA . THR A 1 261 ? 0.589 10.231 -28.315 1.00 55.50 261 THR A CA 1
ATOM 2034 C C . THR A 1 261 ? 0.968 8.798 -27.987 1.00 55.50 261 THR A C 1
ATOM 2036 O O . THR A 1 261 ? 2.122 8.435 -28.307 1.00 55.50 261 THR A O 1
#

pLDDT: mean 82.82, std 15.72, range [34.53, 98.62]

Secondary structure (DSSP, 8-state):
-HHHHHHHHHHHHTTS-S-HHHHHHHHHHHHHHHHHHHHHHHHHHHH--SS---HHHHHHHHHHHHHHHHHHHHHHHHHHHHHHTHHHHHHHHHHHHHHHHTTSHHHHHTTGGG--SHHHHHHH-----HHHHHHHHHHHHTT-SSSSSSS--SEEEEP--SSSSPPEEEE-HHHHHHIIIIIIIHHHHHHHHH-GGGGSSPPB---------EE-TT--EEE-SSPPHHHHGGGGGGBSS-GGGGT--SHHHHHHHHH--

Organism: Knipowitschia caucasica (NCBI:txid637954)

InterPro domains:
  IPR004993 GH3 family [PTHR31901] (77-237)

Foldseek 3Di:
DVVVLVVVLVVVLVVDDDDPVVNVVSVVVSVVVVVVVVVLVVVLVVQEDPDDDDPVLSVVLLVVLVVLLVLLVVLLVVVVVCVVPVQVVVFVVLLVQLVQLCPAQVNVQQVSVPDPTPVSCPVRDDDDDLVVCVVLVLCLLLPDARHRGNDRAQAQAWDPDPPDDTRTDGHHPVNVVCCCRNPVSNVVNVCCVVPVSVSHQDAALDQAAAWDWDGGNNGHIYYHPDDHLVNCVVVCSRHPQDNVLNVDNDPVVSVVSSVVD